Protein 3ZX7 (pdb70)

Radius of gyration: 26.93 Å; Cα contacts (8 Å, |Δi|>4): 714; chains: 1; bounding box: 92×32×45 Å

Nearest PDB structures (foldseek):
  3zx7-assembly1_A  TM=1.003E+00  e=6.665E-53  Eisenia fetida
  5ec5-assembly1_C  TM=5.413E-01  e=9.326E-33  Eisenia fetida
  5ec5-assembly2_L  TM=5.407E-01  e=9.326E-33  Eisenia fetida
  5ec5-assembly2_J  TM=5.482E-01  e=1.379E-32  Eisenia fetida
  5ec5-assembly2_S  TM=5.454E-01  e=3.018E-32  Eisenia fetida

Foldseek 3Di:
DVFKDKDKAAWDKDKAQQDKDFAAADAKDKDKDKDKFEPPFDPVDQWDQFCAAGPPPGGGRATKGFAKKKWWKQPDNHIDIDMGSVRRHDIDTDIDMDTQGHQKMKGWMWMWIQPRNSIRTGPTDIDIGGVPDDDGDMDTDGIMTMMMFGAFADAPPFKKWKAFDVVRWTAWDADPNFIFDATHNDPPWIWGWHADPLAIWTFTPPGVPQQTTWFADPVFTITGGHDDPDQRSHKYWPDDDDDGAFDKTWMGSVLVQWTWDADDDVPGGTGTHGNDTGIIGIHGDDDDDD

Organism: Eisenia fetida (NCBI:txid6396)

Secondary structure (DSSP, 8-state):
-TTEEEEEEE-EEEEEEEEEEEE-SSS-EEEEEEEEE-----SS---EE-SS-BTBTB-TT-EEEEEEEEEEEE-SSSEEEE--HHHHT--EEEEEEEEEPTTEEEEEEEEEEEETTEEE---B---EEETT---PPPEEEEEEEEEEEEPBPPTTT-EEEEEETTTTB--EEEETTEEEE---S-S---EEEEEETTEEEEEES---TT--EEEE-TT-BEEEE---S-GGG-B--SSPSSPBTT-EE----SSTTEEEEE---SS--EEEEET----EEEEE------

Structure (mmCIF, N/CA/C/O backbone):
data_3ZX7
#
_entry.id   3ZX7
#
_cell.length_a   98.110
_cell.length_b   98.110
_cell.length_c   184.170
_cell.angle_alpha   90.00
_cell.angle_beta   90.00
_cell.angle_gamma   120.00
#
_symmetry.space_group_name_H-M   'P 65 2 2'
#
loop_
_entity.id
_entity.type
_entity.pdbx_description
1 polymer LYSENIN
2 non-polymer 'PHOSPHATE ION'
3 non-polymer PHOSPHOCHOLINE
4 non-polymer 'SODIUM ION'
5 water water
#
loop_
_atom_site.group_PDB
_atom_site.id
_atom_site.type_symbol
_atom_site.label_atom_id
_atom_site.label_alt_id
_atom_site.label_comp_id
_atom_site.label_asym_id
_atom_site.label_entity_id
_atom_site.label_seq_id
_atom_site.pdbx_PDB_ins_code
_atom_site.Cartn_x
_atom_site.Cartn_y
_atom_site.Cartn_z
_atom_site.occupancy
_atom_site.B_iso_or_equiv
_atom_site.auth_seq_id
_atom_site.auth_comp_id
_atom_site.auth_asym_id
_atom_site.auth_atom_id
_atom_site.pdbx_PDB_model_num
ATOM 1 N N . ALA A 1 5 ? 24.786 20.018 24.747 1.00 86.28 6 ALA A N 1
ATOM 2 C CA . ALA A 1 5 ? 23.698 20.666 24.008 1.00 84.24 6 ALA A CA 1
ATOM 3 C C . ALA A 1 5 ? 22.360 19.926 24.170 1.00 83.07 6 ALA A C 1
ATOM 4 O O . ALA A 1 5 ? 22.323 18.689 24.212 1.00 78.25 6 ALA A O 1
ATOM 6 N N . GLU A 1 6 ? 21.260 20.712 24.257 1.00 80.27 7 GLU A N 1
ATOM 7 C CA . GLU A 1 6 ? 19.894 20.203 24.458 1.00 76.83 7 GLU A CA 1
ATOM 8 C C . GLU A 1 6 ? 19.450 19.339 23.252 1.00 72.45 7 GLU A C 1
ATOM 9 O O . GLU A 1 6 ? 18.936 19.858 22.257 1.00 71.66 7 GLU A O 1
ATOM 15 N N . GLY A 1 7 ? 19.735 18.043 23.340 1.00 63.21 8 GLY A N 1
ATOM 16 C CA . GLY A 1 7 ? 19.367 17.064 22.323 1.00 57.18 8 GLY A CA 1
ATOM 17 C C . GLY A 1 7 ? 20.493 16.409 21.556 1.00 58.67 8 GLY A C 1
ATOM 18 O O . GLY A 1 7 ? 20.226 15.764 20.543 1.00 56.58 8 GLY A O 1
ATOM 19 N N . TYR A 1 8 ? 21.741 16.508 22.035 1.00 55.99 9 TYR A N 1
ATOM 20 C CA . TYR A 1 8 ? 22.898 15.879 21.390 1.00 54.66 9 TYR A CA 1
ATOM 21 C C . TYR A 1 8 ? 23.606 15.000 22.388 1.00 59.78 9 TYR A C 1
ATOM 22 O O . TYR A 1 8 ? 23.352 15.107 23.589 1.00 62.24 9 TYR A O 1
ATOM 31 N N . GLU A 1 9 ? 24.497 14.138 21.901 1.00 55.10 10 GLU A N 1
ATOM 32 C CA . GLU A 1 9 ? 25.220 13.208 22.749 1.00 56.78 10 GLU A CA 1
ATOM 33 C C . GLU A 1 9 ? 26.615 12.907 22.235 1.00 65.42 10 GLU A C 1
ATOM 34 O O . GLU A 1 9 ? 26.830 12.896 21.022 1.00 63.53 10 GLU A O 1
ATOM 40 N N . GLN A 1 10 ? 27.560 12.627 23.164 1.00 66.71 11 GLN A N 1
ATOM 41 C CA . GLN A 1 10 ? 28.925 12.262 22.791 1.00 68.60 11 GLN A CA 1
ATOM 42 C C . GLN A 1 10 ? 29.047 10.730 22.706 1.00 71.32 11 GLN A C 1
ATOM 43 O O . GLN A 1 10 ? 28.421 10.016 23.494 1.00 69.72 11 GLN A O 1
ATOM 49 N N . ILE A 1 11 ? 29.854 10.248 21.739 1.00 68.13 12 ILE A N 1
ATOM 50 C CA . ILE A 1 11 ? 30.075 8.823 21.452 1.00 67.95 12 ILE A CA 1
ATOM 51 C C . ILE A 1 11 ? 31.539 8.607 21.057 1.00 76.19 12 ILE A C 1
ATOM 52 O O . ILE A 1 11 ? 32.033 9.337 20.201 1.00 75.80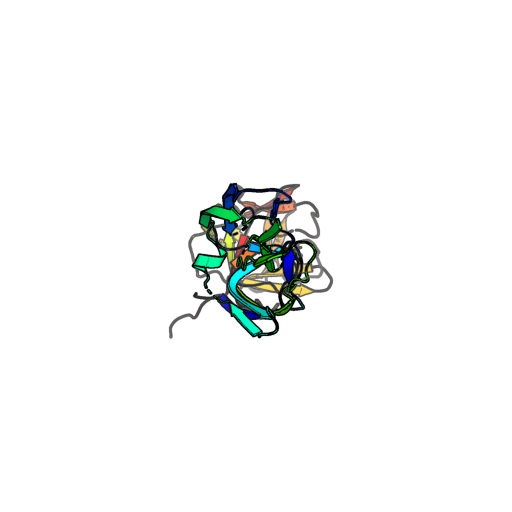 12 ILE A O 1
ATOM 57 N N . GLU A 1 12 ? 32.192 7.553 21.592 1.00 76.36 13 GLU A N 1
ATOM 58 C CA . GLU A 1 12 ? 33.581 7.222 21.238 1.00 79.43 13 GLU A CA 1
ATOM 59 C C . GLU A 1 12 ? 33.581 6.314 19.997 1.00 81.95 13 GLU A C 1
ATOM 60 O O . GLU A 1 12 ? 32.668 5.499 19.839 1.00 79.19 13 GLU A O 1
ATOM 66 N N . VAL A 1 13 ? 34.585 6.464 19.112 1.00 80.13 14 VAL A N 1
ATOM 67 C CA . VAL A 1 13 ? 34.650 5.665 17.883 1.00 80.28 14 VAL A CA 1
ATOM 68 C C . VAL A 1 13 ? 36.071 5.620 17.248 1.00 85.44 14 VAL A C 1
ATOM 69 O O . VAL A 1 13 ? 36.809 6.607 17.297 1.00 84.38 14 VAL A O 1
ATOM 73 N N . ASP A 1 14 ? 36.418 4.482 16.616 1.00 83.76 15 ASP A N 1
ATOM 74 C CA . ASP A 1 14 ? 37.715 4.319 15.961 1.00 87.33 15 ASP A CA 1
ATOM 75 C C . ASP A 1 14 ? 37.743 5.073 14.635 1.00 89.78 15 ASP A C 1
ATOM 76 O O . ASP A 1 14 ? 36.773 5.024 13.877 1.00 87.07 15 ASP A O 1
ATOM 81 N N . VAL A 1 15 ? 38.864 5.761 14.361 1.00 88.20 16 VAL A N 1
ATOM 82 C CA . VAL A 1 15 ? 39.082 6.563 13.150 1.00 88.48 16 VAL A CA 1
ATOM 83 C C . VAL A 1 15 ? 40.417 6.144 12.532 1.00 96.49 16 VAL A C 1
ATOM 84 O O . VAL A 1 15 ? 41.236 5.576 13.242 1.00 98.73 16 VAL A O 1
ATOM 88 N N . VAL A 1 16 ? 40.623 6.395 11.218 1.00 94.49 17 VAL A N 1
ATOM 89 C CA . VAL A 1 16 ? 41.881 6.062 10.522 1.00 98.60 17 VAL A CA 1
ATOM 90 C C . VAL A 1 16 ? 42.838 7.281 10.447 1.00 102.37 17 VAL A C 1
ATOM 91 O O . VAL A 1 16 ? 42.415 8.387 10.108 1.00 99.70 17 VAL A O 1
ATOM 95 N N . ALA A 1 17 ? 44.129 7.053 10.773 1.00 101.21 18 ALA A N 1
ATOM 96 C CA . ALA A 1 17 ? 45.198 8.058 10.761 1.00 101.22 18 ALA A CA 1
ATOM 97 C C . ALA A 1 17 ? 46.472 7.436 10.171 1.00 107.88 18 ALA A C 1
ATOM 98 O O . ALA A 1 17 ? 46.685 6.229 10.317 1.00 109.18 18 ALA A O 1
ATOM 100 N N . VAL A 1 18 ? 47.313 8.251 9.502 1.00 105.13 19 VAL A N 1
ATOM 101 C CA . VAL A 1 18 ? 48.535 7.754 8.863 1.00 108.66 19 VAL A CA 1
ATOM 102 C C . VAL A 1 18 ? 49.633 8.829 8.758 1.00 112.92 19 VAL A C 1
ATOM 103 O O . VAL A 1 18 ? 49.324 10.019 8.655 1.00 110.25 19 VAL A O 1
ATOM 107 N N . TRP A 1 19 ? 50.915 8.382 8.774 1.00 112.31 20 TRP A N 1
ATOM 108 C CA . TRP A 1 19 ? 52.101 9.234 8.638 1.00 113.10 20 TRP A CA 1
ATOM 109 C C . TRP A 1 19 ? 52.529 9.273 7.170 1.00 122.45 20 TRP A C 1
ATOM 110 O O . TRP A 1 19 ? 52.864 8.233 6.610 1.00 125.69 20 TRP A O 1
ATOM 121 N N . LYS A 1 20 ? 52.489 10.462 6.550 1.00 120.27 21 LYS A N 1
ATOM 122 C CA . LYS A 1 20 ? 52.838 10.694 5.142 1.00 124.37 21 LYS A CA 1
ATOM 123 C C . LYS A 1 20 ? 54.280 11.253 5.035 1.00 134.14 21 LYS A C 1
ATOM 124 O O . LYS A 1 20 ? 54.878 11.643 6.047 1.00 132.93 21 LYS A O 1
ATOM 130 N N . GLU A 1 21 ? 54.854 11.199 3.816 1.00 136.46 22 GLU A N 1
ATOM 131 C CA . GLU A 1 21 ? 56.188 11.737 3.484 1.00 140.35 22 GLU A CA 1
ATOM 132 C C . GLU A 1 21 ? 56.358 13.186 3.991 1.00 142.40 22 GLU A C 1
ATOM 133 O O . GLU A 1 21 ? 57.307 13.463 4.717 1.00 142.12 22 GLU A O 1
ATOM 139 N N . GLY A 1 22 ? 55.414 14.059 3.635 1.00 96.39 23 GLY A N 1
ATOM 140 C CA . GLY A 1 22 ? 55.411 15.471 4.007 1.00 96.59 23 GLY A CA 1
ATOM 141 C C . GLY A 1 22 ? 56.339 16.324 3.167 1.00 103.01 23 GLY A C 1
ATOM 142 O O . GLY A 1 22 ? 55.918 16.889 2.155 1.00 102.67 23 GLY A O 1
ATOM 143 N N . TYR A 1 23 ? 57.602 16.441 3.612 1.00 101.36 24 TYR A N 1
ATOM 144 C CA . TYR A 1 23 ? 58.663 17.194 2.926 1.00 102.79 24 TYR A CA 1
ATOM 145 C C . TYR A 1 23 ? 59.995 16.448 3.110 1.00 107.26 24 TYR A C 1
ATOM 146 O O . TYR A 1 23 ? 60.219 15.866 4.173 1.00 106.18 24 TYR A O 1
ATOM 155 N N . VAL A 1 24 ? 60.859 16.439 2.074 1.00 105.09 25 VAL A N 1
ATOM 156 C CA . VAL A 1 24 ? 62.158 15.747 2.130 1.00 106.22 25 VAL A CA 1
ATOM 157 C C . VAL A 1 24 ? 63.240 16.585 1.428 1.00 112.01 25 VAL A C 1
ATOM 158 O O . VAL A 1 24 ? 63.099 16.887 0.244 1.00 112.61 25 VAL A O 1
ATOM 162 N N . TYR A 1 25 ? 64.327 16.919 2.143 1.00 108.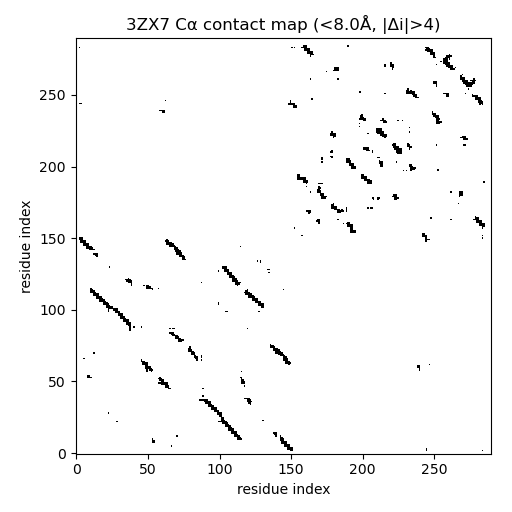98 26 TYR A N 1
ATOM 163 C CA . TYR A 1 25 ? 65.453 17.673 1.587 1.00 110.39 26 TYR A CA 1
ATOM 164 C C . TYR A 1 25 ? 66.759 16.878 1.773 1.00 116.04 26 TYR A C 1
ATOM 165 O O . TYR A 1 25 ? 67.031 16.403 2.875 1.00 115.00 26 TYR A O 1
ATOM 174 N N . GLU A 1 26 ? 67.561 16.741 0.699 1.00 114.63 27 GLU A N 1
ATOM 175 C CA . GLU A 1 26 ? 68.844 16.028 0.736 1.00 116.02 27 GLU A CA 1
ATOM 176 C C . GLU A 1 26 ? 70.010 16.997 0.469 1.00 121.24 27 GLU A C 1
ATOM 177 O O . GLU A 1 26 ? 70.083 17.570 -0.621 1.00 121.72 27 GLU A O 1
ATOM 183 N N . ASN A 1 27 ? 70.921 17.163 1.453 1.00 117.37 28 ASN A N 1
ATOM 184 C CA . ASN A 1 27 ? 72.120 17.990 1.313 1.00 117.32 28 ASN A CA 1
ATOM 185 C C . ASN A 1 27 ? 73.326 17.039 1.236 1.00 122.20 28 ASN A C 1
ATOM 186 O O . ASN A 1 27 ? 73.861 16.624 2.265 1.00 121.00 28 ASN A O 1
ATOM 191 N N . ARG A 1 28 ? 73.707 16.649 0.005 1.00 120.74 29 ARG A N 1
ATOM 192 C CA . ARG A 1 28 ? 74.820 15.718 -0.238 1.00 122.10 29 ARG A CA 1
ATOM 193 C C . ARG A 1 28 ? 76.215 16.374 -0.174 1.00 128.08 29 ARG A C 1
ATOM 194 O O . ARG A 1 28 ? 77.201 15.656 0.004 1.00 127.97 29 ARG A O 1
ATOM 202 N N . GLY A 1 29 ? 76.283 17.700 -0.325 1.00 126.02 30 GLY A N 1
ATOM 203 C CA . GLY A 1 29 ? 77.531 18.457 -0.276 1.00 127.25 30 GLY A CA 1
ATOM 204 C C . GLY A 1 29 ? 77.636 19.357 0.939 1.00 132.29 30 GLY A C 1
ATOM 205 O O . GLY A 1 29 ? 76.819 19.265 1.861 1.00 130.96 30 GLY A O 1
ATOM 206 N N . SER A 1 30 ? 78.650 20.244 0.932 1.00 130.47 31 SER A N 1
ATOM 207 C CA . SER A 1 30 ? 78.930 21.214 2.002 1.00 130.08 31 SER A CA 1
ATOM 208 C C . SER A 1 30 ? 78.676 22.663 1.492 1.00 134.53 31 SER A C 1
ATOM 209 O O . SER A 1 30 ? 78.709 22.869 0.277 1.00 135.05 31 SER A O 1
ATOM 212 N N . THR A 1 31 ? 78.392 23.665 2.361 1.00 130.06 32 THR A N 1
ATOM 213 C CA . THR A 1 31 ? 78.323 23.584 3.830 1.00 129.49 32 THR A CA 1
ATOM 214 C C . THR A 1 31 ? 76.853 23.439 4.283 1.00 132.78 32 THR A C 1
ATOM 215 O O . THR A 1 31 ? 76.067 22.810 3.571 1.00 132.32 32 THR A O 1
ATOM 219 N N . SER A 1 32 ? 76.489 23.980 5.468 1.00 128.89 33 SER A N 1
ATOM 220 C CA . SER A 1 32 ? 75.117 23.915 5.979 1.00 127.96 33 SER A CA 1
ATOM 221 C C . SER A 1 32 ? 74.206 24.817 5.137 1.00 131.22 33 SER A C 1
ATOM 222 O O . SER A 1 32 ? 74.531 25.992 4.944 1.00 131.08 33 SER A O 1
ATOM 225 N N . VAL A 1 33 ? 73.079 24.261 4.635 1.00 126.19 34 VAL A N 1
ATOM 226 C CA . VAL A 1 33 ? 72.116 24.974 3.790 1.00 124.82 34 VAL A CA 1
ATOM 227 C C . VAL A 1 33 ? 70.812 25.220 4.561 1.00 125.47 34 VAL A C 1
ATOM 228 O O . VAL A 1 33 ? 70.268 24.293 5.160 1.00 124.72 34 VAL A O 1
ATOM 232 N N . ASP A 1 34 ? 70.300 26.465 4.510 1.00 119.52 35 ASP A N 1
ATOM 233 C CA . ASP A 1 34 ? 69.043 26.842 5.159 1.00 117.32 35 ASP A CA 1
ATOM 234 C C . ASP A 1 34 ? 67.900 26.786 4.137 1.00 118.31 35 ASP A C 1
ATOM 235 O O . ASP A 1 34 ? 68.107 27.068 2.954 1.00 117.19 35 ASP A O 1
ATOM 240 N N . GLN A 1 35 ? 66.704 26.384 4.600 1.00 113.58 36 GLN A N 1
ATOM 241 C CA . GLN A 1 35 ? 65.512 26.235 3.769 1.00 112.54 36 GLN A CA 1
ATOM 242 C C . GLN A 1 35 ? 64.274 26.678 4.544 1.00 114.85 36 GLN A C 1
ATOM 243 O O . GLN A 1 35 ? 64.072 26.212 5.663 1.00 113.96 36 GLN A O 1
ATOM 249 N N . LYS A 1 36 ? 63.436 27.551 3.944 1.00 110.45 37 LYS A N 1
ATOM 250 C CA . LYS A 1 36 ? 62.171 27.982 4.545 1.00 109.18 37 LYS A CA 1
ATOM 251 C C . LYS A 1 36 ? 61.140 26.864 4.301 1.00 112.23 37 LYS A C 1
ATOM 252 O O . LYS A 1 36 ? 61.159 26.258 3.228 1.00 111.71 37 LYS A O 1
ATOM 258 N N . ILE A 1 37 ? 60.262 26.584 5.291 1.00 108.51 38 ILE A N 1
ATOM 259 C CA . ILE A 1 37 ? 59.228 25.537 5.191 1.00 108.34 38 ILE A CA 1
ATOM 260 C C . ILE A 1 37 ? 57.923 26.014 5.824 1.00 111.17 38 ILE A C 1
ATOM 261 O O . ILE A 1 37 ? 57.933 26.464 6.965 1.00 110.01 38 ILE A O 1
ATOM 266 N N . THR A 1 38 ? 56.799 25.858 5.100 1.00 108.01 39 THR A N 1
ATOM 267 C CA . THR A 1 38 ? 55.465 26.264 5.561 1.00 107.28 39 THR A CA 1
ATOM 268 C C . THR A 1 38 ? 54.488 25.078 5.445 1.00 111.11 39 THR A C 1
ATOM 269 O O . THR A 1 38 ? 54.480 24.381 4.424 1.00 111.44 39 THR A O 1
ATOM 273 N N . ILE A 1 39 ? 53.699 24.832 6.515 1.00 106.06 40 ILE A N 1
ATOM 274 C CA . ILE A 1 39 ? 52.702 23.745 6.584 1.00 104.42 40 ILE A CA 1
ATOM 275 C C . ILE A 1 39 ? 51.417 24.276 7.207 1.00 104.39 40 ILE A C 1
ATOM 276 O O . ILE A 1 39 ? 51.493 25.135 8.082 1.00 103.43 40 ILE A O 1
ATOM 281 N N . THR A 1 40 ? 50.249 23.745 6.796 1.00 98.96 41 THR A N 1
ATOM 282 C CA . THR A 1 40 ? 48.956 24.183 7.334 1.00 97.51 41 THR A CA 1
ATOM 283 C C . THR A 1 40 ? 48.272 23.073 8.137 1.00 98.99 41 THR A C 1
ATOM 284 O O . THR A 1 40 ? 47.690 22.155 7.559 1.00 98.05 41 THR A O 1
ATOM 288 N N . LYS A 1 41 ? 48.345 23.175 9.480 1.00 94.47 42 LYS A N 1
ATOM 289 C CA . LYS A 1 41 ? 47.714 22.234 10.408 1.00 93.15 42 LYS A CA 1
ATOM 290 C C . LYS A 1 41 ? 46.232 22.617 10.490 1.00 97.16 42 LYS A C 1
ATOM 291 O O . LYS A 1 41 ? 45.910 23.656 11.061 1.00 96.97 42 LYS A O 1
ATOM 297 N N . GLY A 1 42 ? 45.358 21.812 9.886 1.00 93.14 43 GLY A N 1
ATOM 298 C CA . GLY A 1 42 ? 43.925 22.079 9.902 1.00 92.40 43 GLY A CA 1
ATOM 299 C C . GLY A 1 42 ? 43.097 21.134 9.062 1.00 95.70 43 GLY A C 1
ATOM 300 O O . GLY A 1 42 ? 43.635 20.425 8.211 1.00 95.80 43 GLY A O 1
ATOM 309 N N . LYS A 1 44 ? 40.771 19.939 6.128 1.00 92.57 45 LYS A N 1
ATOM 310 C CA . LYS A 1 44 ? 40.683 20.324 4.724 1.00 92.93 45 LYS A CA 1
ATOM 311 C C . LYS A 1 44 ? 39.263 20.783 4.403 1.00 97.22 45 LYS A C 1
ATOM 312 O O . LYS A 1 44 ? 38.304 20.122 4.807 1.00 96.11 45 LYS A O 1
ATOM 318 N N . ASN A 1 45 ? 39.147 21.918 3.671 1.00 94.97 46 ASN A N 1
ATOM 319 C CA . ASN A 1 45 ? 37.894 22.571 3.235 1.00 94.86 46 ASN A CA 1
ATOM 320 C C . ASN A 1 45 ? 36.817 22.736 4.340 1.00 96.78 46 ASN A C 1
ATOM 321 O O . ASN A 1 45 ? 35.624 22.514 4.110 1.00 95.69 46 ASN A O 1
ATOM 326 N N . VAL A 1 46 ? 37.264 23.173 5.530 1.00 92.40 47 VAL A N 1
ATOM 327 C CA . VAL A 1 46 ? 36.407 23.397 6.704 1.00 91.64 47 VAL A CA 1
ATOM 328 C C . VAL A 1 46 ? 35.421 24.570 6.514 1.00 95.44 47 VAL A C 1
ATOM 329 O O . VAL A 1 46 ? 35.832 25.671 6.144 1.00 95.07 47 VAL A O 1
ATOM 333 N N . ASN A 1 47 ? 34.120 24.329 6.778 1.00 91.90 48 ASN A N 1
ATOM 334 C CA . ASN A 1 47 ? 33.088 25.364 6.650 1.00 91.47 48 ASN A CA 1
ATOM 335 C C . ASN A 1 47 ? 33.172 26.312 7.860 1.00 95.42 48 ASN A C 1
ATOM 336 O O . ASN A 1 47 ? 33.155 25.858 9.004 1.00 94.59 48 ASN A O 1
ATOM 341 N N . SER A 1 48 ? 33.293 27.624 7.596 1.00 104.11 49 SER A N 1
ATOM 342 C CA . SER A 1 48 ? 33.391 28.651 8.640 1.00 103.94 49 SER A CA 1
ATOM 343 C C . SER A 1 48 ? 32.045 28.896 9.327 1.00 105.15 49 SER A C 1
ATOM 344 O O . SER A 1 48 ? 32.005 29.181 10.526 1.00 101.99 49 SER A O 1
ATOM 347 N N . GLU A 1 49 ? 30.951 28.798 8.558 1.00 103.13 50 GLU A N 1
ATOM 348 C CA . GLU A 1 49 ? 29.598 29.033 9.059 1.00 102.53 50 GLU A CA 1
ATOM 349 C C . GLU A 1 49 ? 29.084 27.914 10.007 1.00 98.97 50 GLU A C 1
ATOM 350 O O . GLU A 1 49 ? 28.125 28.165 10.736 1.00 98.39 50 GLU A O 1
ATOM 356 N N . THR A 1 50 ? 29.700 26.702 10.013 1.00 90.09 51 THR A N 1
ATOM 357 C CA . THR A 1 50 ? 29.249 25.606 10.891 1.00 84.10 51 THR A CA 1
ATOM 358 C C . THR A 1 50 ? 30.320 24.587 11.213 1.00 81.92 51 THR A C 1
ATOM 359 O O . THR A 1 50 ? 31.274 24.427 10.460 1.00 84.09 51 THR A O 1
ATOM 363 N N . ARG A 1 51 ? 30.101 23.835 12.296 1.00 71.43 52 ARG A N 1
ATOM 364 C CA . ARG A 1 51 ? 30.970 22.743 12.716 1.00 67.01 52 ARG A CA 1
ATOM 365 C C . ARG A 1 51 ? 30.354 21.389 12.376 1.00 67.63 52 ARG A C 1
ATOM 366 O O . ARG A 1 51 ? 31.073 20.393 12.362 1.00 65.42 52 ARG A O 1
ATOM 374 N N . THR A 1 52 ? 29.048 21.335 12.052 1.00 65.41 53 THR A N 1
ATOM 375 C CA . THR A 1 52 ? 28.427 20.074 11.649 1.00 64.01 53 THR A CA 1
ATOM 376 C C . THR A 1 52 ? 29.056 19.618 10.332 1.00 68.46 53 THR A C 1
ATOM 377 O O . THR A 1 52 ? 29.154 20.406 9.386 1.00 70.41 53 THR A O 1
ATOM 381 N N . VAL A 1 53 ? 29.481 18.357 10.281 1.00 62.97 54 VAL A N 1
ATOM 382 C CA . VAL A 1 53 ? 30.095 17.788 9.088 1.00 64.25 54 VAL A CA 1
ATOM 383 C C . VAL A 1 53 ? 29.212 16.632 8.610 1.00 67.41 54 VAL A C 1
ATOM 384 O O . VAL A 1 53 ? 28.752 15.819 9.418 1.00 65.29 54 VAL A O 1
ATOM 388 N N . THR A 1 54 ? 28.929 16.613 7.295 1.00 65.93 55 THR A N 1
ATOM 389 C CA . THR A 1 54 ? 28.126 15.578 6.644 1.00 65.69 55 THR A CA 1
ATOM 390 C C . THR A 1 54 ? 29.068 14.467 6.207 1.00 70.31 55 THR A C 1
ATOM 391 O O . THR A 1 54 ? 29.867 14.671 5.297 1.00 72.67 55 THR A O 1
ATOM 395 N N . ALA A 1 55 ? 28.991 13.310 6.866 1.00 65.90 56 ALA A N 1
ATOM 396 C CA . ALA A 1 55 ? 29.853 12.164 6.582 1.00 67.64 56 ALA A CA 1
ATOM 397 C C . ALA A 1 55 ? 29.949 11.808 5.085 1.00 76.81 56 ALA A C 1
ATOM 398 O O . ALA A 1 55 ? 28.920 11.625 4.424 1.00 77.42 56 ALA A O 1
ATOM 400 N N . THR A 1 56 ? 31.184 11.740 4.555 1.00 76.53 57 THR A N 1
ATOM 401 C CA . THR A 1 56 ? 31.440 11.347 3.162 1.00 80.15 57 THR A CA 1
ATOM 402 C C . THR A 1 56 ? 31.512 9.811 3.101 1.00 84.20 57 THR A C 1
ATOM 403 O O . THR A 1 56 ? 31.187 9.223 2.062 1.00 85.31 57 THR A O 1
ATOM 407 N N . HIS A 1 57 ? 31.953 9.171 4.213 1.00 79.38 58 HIS A N 1
ATOM 408 C CA . HIS A 1 57 ? 31.974 7.715 4.357 1.00 80.23 58 HIS A CA 1
ATOM 409 C C . HIS A 1 57 ? 31.655 7.334 5.808 1.00 79.67 58 HIS A C 1
ATOM 410 O O . HIS A 1 57 ? 31.555 8.204 6.670 1.00 75.07 58 HIS A O 1
ATOM 417 N N . SER A 1 58 ? 31.488 6.040 6.064 1.00 78.57 59 SER A N 1
ATOM 418 C CA . SER A 1 58 ? 31.101 5.520 7.375 1.00 77.98 59 SER A CA 1
ATOM 419 C C . SER A 1 58 ? 32.173 5.565 8.448 1.00 83.15 59 SER A C 1
ATOM 420 O O . SER A 1 58 ? 33.367 5.627 8.147 1.00 85.52 59 SER A O 1
ATOM 423 N N . ILE A 1 59 ? 31.720 5.469 9.713 1.00 78.38 60 ILE A N 1
ATOM 424 C CA . ILE A 1 59 ? 32.561 5.388 10.912 1.00 79.53 60 ILE A CA 1
ATOM 425 C C . ILE A 1 59 ? 31.932 4.260 11.745 1.00 86.17 60 ILE A C 1
ATOM 426 O O . ILE A 1 59 ? 31.246 4.499 12.736 1.00 84.23 60 ILE A O 1
ATOM 431 N N . GLY A 1 60 ? 32.116 3.039 11.270 1.00 88.23 61 GLY A N 1
ATOM 432 C CA . GLY A 1 60 ? 31.563 1.856 11.913 1.00 92.50 61 GLY A CA 1
ATOM 433 C C . GLY A 1 60 ? 30.053 1.785 11.814 1.00 96.83 61 GLY A C 1
ATOM 434 O O . GLY A 1 60 ? 29.452 2.341 10.888 1.00 93.78 61 GLY A O 1
ATOM 435 N N . SER A 1 61 ? 29.430 1.129 12.797 1.00 96.77 62 SER A N 1
ATOM 436 C CA . SER A 1 61 ? 27.975 0.992 12.872 1.00 96.21 62 SER A CA 1
ATOM 437 C C . SER A 1 61 ? 27.279 2.306 13.275 1.00 94.39 62 SER A C 1
ATOM 438 O O . SER A 1 61 ? 26.085 2.463 13.010 1.00 93.56 62 SER A O 1
ATOM 441 N N . THR A 1 62 ? 28.014 3.230 13.924 1.00 87.06 63 THR A N 1
ATOM 442 C CA . THR A 1 62 ? 27.476 4.487 14.452 1.00 82.59 63 THR A CA 1
ATOM 443 C C . THR A 1 62 ? 27.234 5.602 13.416 1.00 79.91 63 THR A C 1
ATOM 444 O O . THR A 1 62 ? 26.236 6.307 13.548 1.00 77.34 63 THR A O 1
ATOM 448 N N . ILE A 1 63 ? 28.113 5.765 12.403 1.00 74.56 64 ILE A N 1
ATOM 449 C CA . ILE A 1 63 ? 27.952 6.789 11.349 1.00 71.19 64 ILE A CA 1
ATOM 450 C C . ILE A 1 63 ? 27.976 6.164 9.931 1.00 76.45 64 ILE A C 1
ATOM 451 O O . ILE A 1 63 ? 28.791 5.284 9.642 1.00 78.41 64 ILE A O 1
ATOM 456 N N . SER A 1 64 ? 27.099 6.675 9.048 1.00 71.78 65 SER A N 1
ATOM 457 C CA . SER A 1 64 ? 26.980 6.281 7.640 1.00 72.99 65 SER A CA 1
ATOM 458 C C . SER A 1 64 ? 27.023 7.534 6.765 1.00 73.77 65 SER A C 1
ATOM 459 O O . SER A 1 64 ? 26.726 8.626 7.240 1.00 71.39 65 SER A O 1
ATOM 462 N N . THR A 1 65 ? 27.399 7.370 5.491 1.00 70.46 66 THR A N 1
ATOM 463 C CA . THR A 1 65 ? 27.483 8.464 4.520 1.00 69.69 66 THR A CA 1
ATOM 464 C C . THR A 1 65 ? 26.212 9.326 4.548 1.00 71.73 66 THR A C 1
ATOM 465 O O . THR A 1 65 ? 25.104 8.788 4.469 1.00 71.19 66 THR A O 1
ATOM 469 N N . GLY A 1 66 ? 26.392 10.638 4.688 1.00 67.67 67 GLY A N 1
ATOM 470 C CA . GLY A 1 66 ? 25.292 11.596 4.750 1.00 68.32 67 GLY A CA 1
ATOM 471 C C . GLY A 1 66 ? 24.815 11.949 6.148 1.00 70.56 67 GLY A C 1
ATOM 472 O O . GLY A 1 66 ? 23.969 12.838 6.291 1.00 71.07 67 GLY A O 1
ATOM 473 N N . ASP A 1 67 ? 25.358 11.277 7.196 1.00 64.59 68 ASP A N 1
ATOM 474 C CA . ASP A 1 67 ? 24.973 11.531 8.578 1.00 62.15 68 ASP A CA 1
ATOM 475 C C . ASP A 1 67 ? 25.646 12.753 9.107 1.00 64.74 68 ASP A C 1
ATOM 476 O O . ASP A 1 67 ? 26.833 12.975 8.847 1.00 64.22 68 ASP A O 1
ATOM 481 N N . ALA A 1 68 ? 24.901 13.513 9.922 1.00 60.10 69 ALA A N 1
ATOM 482 C CA . ALA A 1 68 ? 25.403 14.725 10.543 1.00 57.94 69 ALA A CA 1
ATOM 483 C C . ALA A 1 68 ? 26.088 14.390 11.864 1.00 62.04 69 ALA A C 1
ATOM 484 O O . ALA A 1 68 ? 25.550 13.648 12.691 1.00 62.25 69 ALA A O 1
ATOM 486 N N . PHE A 1 69 ? 27.289 14.923 12.048 1.00 58.30 70 PHE A N 1
ATOM 487 C CA . PHE A 1 69 ? 28.030 14.782 13.290 1.00 57.00 70 PHE A CA 1
ATOM 488 C C . PHE A 1 69 ? 28.991 15.955 13.438 1.00 61.27 70 PHE A C 1
ATOM 489 O O . PHE A 1 69 ? 29.236 16.695 12.484 1.00 61.63 70 PHE A O 1
ATOM 497 N N . GLU A 1 70 ? 29.510 16.123 14.645 1.00 57.88 71 GLU A N 1
ATOM 498 C CA . GLU A 1 70 ? 30.455 17.174 14.990 1.00 57.84 71 GLU A CA 1
ATOM 499 C C . GLU A 1 70 ? 31.607 16.503 15.763 1.00 63.20 71 GLU A C 1
ATOM 500 O O . GLU A 1 70 ? 31.353 15.672 16.634 1.00 62.19 71 GLU A O 1
ATOM 506 N N . ILE A 1 71 ? 32.858 16.801 15.385 1.00 62.21 72 ILE A N 1
ATOM 507 C CA . ILE A 1 71 ? 34.041 16.213 16.014 1.00 64.51 72 ILE A CA 1
ATOM 508 C C . ILE A 1 71 ? 34.380 16.911 17.353 1.00 70.35 72 ILE A C 1
ATOM 509 O O . ILE A 1 71 ? 34.929 18.015 17.349 1.00 69.20 72 ILE A O 1
ATOM 514 N N . GLY A 1 72 ? 34.110 16.227 18.468 1.00 69.19 73 GLY A N 1
ATOM 515 C CA . GLY A 1 72 ? 34.418 16.718 19.808 1.00 70.31 73 GLY A CA 1
ATOM 516 C C . GLY A 1 72 ? 35.903 16.688 20.129 1.00 76.39 73 GLY A C 1
ATOM 517 O O . GLY A 1 72 ? 36.462 17.693 20.571 1.00 75.03 73 GLY A O 1
ATOM 518 N N . SER A 1 73 ? 36.558 15.537 19.896 1.00 76.96 74 SER A N 1
ATOM 519 C CA . SER A 1 73 ? 37.997 15.370 20.164 1.00 81.19 74 SER A CA 1
ATOM 520 C C . SER A 1 73 ? 38.555 14.142 19.459 1.00 90.70 74 SER A C 1
ATOM 521 O O . SER A 1 73 ? 37.823 13.179 19.278 1.00 91.07 74 SER A O 1
ATOM 524 N N . VAL A 1 74 ? 39.837 14.176 19.063 1.00 92.60 75 VAL A N 1
ATO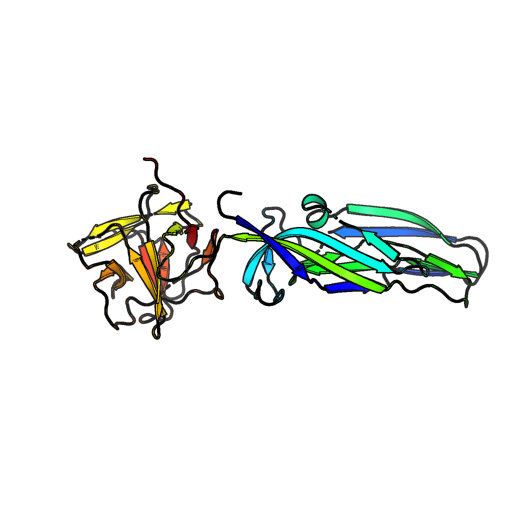M 525 C CA . VAL A 1 74 ? 40.514 13.055 18.405 1.00 97.81 75 VAL A CA 1
ATOM 526 C C . VAL A 1 74 ? 41.833 12.722 19.152 1.00 110.55 75 VAL A C 1
ATOM 527 O O . VAL A 1 74 ? 42.594 13.623 19.503 1.00 110.77 75 VAL A O 1
ATOM 531 N N . GLU A 1 75 ? 42.055 11.433 19.454 1.00 112.72 76 GLU A N 1
ATOM 532 C CA . GLU A 1 75 ? 43.206 10.968 20.232 1.00 114.46 76 GLU A CA 1
ATOM 533 C C . GLU A 1 75 ? 43.963 9.864 19.485 1.00 120.86 76 GLU A C 1
ATOM 534 O O . GLU A 1 75 ? 43.566 8.701 19.543 1.00 122.35 76 GLU A O 1
ATOM 540 N N . VAL A 1 76 ? 45.076 10.231 18.825 1.00 117.74 77 VAL A N 1
ATOM 541 C CA . VAL A 1 76 ? 45.923 9.287 18.082 1.00 119.42 77 VAL A CA 1
ATOM 542 C C . VAL A 1 76 ? 47.230 8.988 18.852 1.00 123.70 77 VAL A C 1
ATOM 543 O O . VAL A 1 76 ? 47.917 9.913 19.281 1.00 122.11 77 VAL A O 1
ATOM 547 N N . SER A 1 77 ? 47.546 7.695 19.043 1.00 122.51 78 SER A N 1
ATOM 548 C CA . SER A 1 77 ? 48.741 7.225 19.761 1.00 123.60 78 SER A CA 1
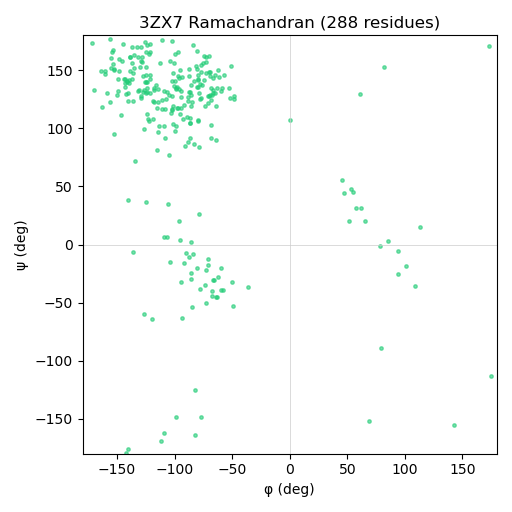ATOM 549 C C . SER A 1 77 ? 49.761 6.650 18.741 1.00 126.15 78 SER A C 1
ATOM 550 O O . SER A 1 77 ? 49.392 5.765 17.967 1.00 127.50 78 SER A O 1
ATOM 553 N N . TYR A 1 78 ? 51.024 7.154 18.728 1.00 119.35 79 TYR A N 1
ATOM 554 C CA . TYR A 1 78 ? 52.060 6.717 17.769 1.00 118.93 79 TYR A CA 1
ATOM 555 C C . TYR A 1 78 ? 53.339 6.171 18.459 1.00 124.26 79 TYR A C 1
ATOM 556 O O . TYR A 1 78 ? 53.535 6.422 19.646 1.00 125.05 79 TYR A O 1
ATOM 565 N N . SER A 1 79 ? 54.203 5.445 17.708 1.00 120.27 80 SER A N 1
ATOM 566 C CA . SER A 1 79 ? 55.442 4.857 18.232 1.00 121.91 80 SER A CA 1
ATOM 567 C C . SER A 1 79 ? 56.688 5.342 17.462 1.00 122.72 80 SER A C 1
ATOM 568 O O . SER A 1 79 ? 56.934 4.885 16.345 1.00 123.31 80 SER A O 1
ATOM 571 N N . HIS A 1 80 ? 57.494 6.238 18.083 1.00 115.64 81 HIS A N 1
ATOM 572 C CA . HIS A 1 80 ? 58.696 6.832 17.466 1.00 112.85 81 HIS A CA 1
ATOM 573 C C . HIS A 1 80 ? 59.508 7.603 18.545 1.00 111.76 81 HIS A C 1
ATOM 574 O O . HIS A 1 80 ? 58.892 8.392 19.262 1.00 109.31 81 HIS A O 1
ATOM 581 N N . SER A 1 81 ? 60.848 7.452 18.680 1.00 107.02 82 SER A N 1
ATOM 582 C CA . SER A 1 81 ? 61.762 6.547 17.970 1.00 107.64 82 SER A CA 1
ATOM 583 C C . SER A 1 81 ? 62.025 5.392 18.952 1.00 113.38 82 SER A C 1
ATOM 584 O O . SER A 1 81 ? 62.706 5.593 19.958 1.00 113.07 82 SER A O 1
ATOM 587 N N . HIS A 1 82 ? 61.389 4.223 18.718 1.00 111.73 83 HIS A N 1
ATOM 588 C CA . HIS A 1 82 ? 61.408 3.055 19.616 1.00 115.28 83 HIS A CA 1
ATOM 589 C C . HIS A 1 82 ? 60.700 3.367 20.972 1.00 118.54 83 HIS A C 1
ATOM 590 O O . HIS A 1 82 ? 60.913 2.638 21.943 1.00 121.95 83 HIS A O 1
ATOM 597 N N . GLU A 1 83 ? 59.834 4.415 21.027 1.00 110.58 84 GLU A N 1
ATOM 598 C CA . GLU A 1 83 ? 59.125 4.829 22.248 1.00 109.74 84 GLU A CA 1
ATOM 599 C C . GLU A 1 83 ? 57.708 5.306 21.915 1.00 108.99 84 GLU A C 1
ATOM 600 O O . GLU A 1 83 ? 57.519 5.965 20.900 1.00 105.05 84 GLU A O 1
ATOM 606 N N . GLU A 1 84 ? 56.727 4.996 22.778 1.00 106.69 85 GLU A N 1
ATOM 607 C CA . GLU A 1 84 ? 55.331 5.368 22.550 1.00 105.12 85 GLU A CA 1
ATOM 608 C C . GLU A 1 84 ? 55.030 6.774 23.090 1.00 109.53 85 GLU A C 1
ATOM 609 O O . GLU A 1 84 ? 55.658 7.231 24.046 1.00 110.06 85 GLU A O 1
ATOM 615 N N . SER A 1 85 ? 54.066 7.455 22.459 1.00 104.87 86 SER A N 1
ATOM 616 C CA . SER A 1 85 ? 53.623 8.793 22.851 1.00 102.58 86 SER A CA 1
ATOM 617 C C . SER A 1 85 ? 52.246 9.059 22.255 1.00 106.22 86 SER A C 1
ATOM 618 O O . SER A 1 85 ? 51.935 8.532 21.187 1.00 105.50 86 SER A O 1
ATOM 621 N N . GLN A 1 86 ? 51.426 9.857 22.946 1.00 103.31 87 GLN A N 1
ATOM 622 C CA . GLN A 1 86 ? 50.068 10.159 22.491 1.00 103.38 87 GLN A CA 1
ATOM 623 C C . GLN A 1 86 ? 49.782 11.662 22.426 1.00 107.08 87 GLN A C 1
ATOM 624 O O . GLN A 1 86 ? 50.276 12.429 23.256 1.00 106.93 87 GLN A O 1
ATOM 630 N N . VAL A 1 87 ? 48.970 12.067 21.430 1.00 102.36 88 VAL A N 1
ATOM 631 C CA . VAL A 1 87 ? 48.613 13.460 21.164 1.00 99.98 88 VAL A CA 1
ATOM 632 C C . VAL A 1 87 ? 47.093 13.574 21.048 1.00 104.29 88 VAL A C 1
ATOM 633 O O . VAL A 1 87 ? 46.468 12.804 20.314 1.00 104.90 88 VAL A O 1
ATOM 637 N N . SER A 1 88 ? 46.495 14.502 21.819 1.00 99.79 89 SER A N 1
ATOM 638 C CA . SER A 1 88 ? 45.046 14.724 21.848 1.00 98.49 89 SER A CA 1
ATOM 639 C C . SER A 1 88 ? 44.694 16.047 21.172 1.00 96.63 89 SER A C 1
ATOM 640 O O . SER A 1 88 ? 45.523 16.961 21.124 1.00 94.99 89 SER A O 1
ATOM 651 N N . THR A 1 90 ? 41.522 19.119 20.750 1.00 80.19 91 THR A N 1
ATOM 652 C CA . THR A 1 90 ? 40.309 19.776 21.249 1.00 78.84 91 THR A CA 1
ATOM 653 C C . THR A 1 90 ? 39.365 20.010 20.071 1.00 78.99 91 THR A C 1
ATOM 654 O O . THR A 1 90 ? 39.756 19.869 18.909 1.00 76.74 91 THR A O 1
ATOM 658 N N . GLU A 1 91 ? 38.128 20.403 20.370 1.00 76.04 92 GLU A N 1
ATOM 659 C CA . GLU A 1 91 ? 37.169 20.735 19.316 1.00 75.92 92 GLU A CA 1
ATOM 660 C C . GLU A 1 91 ? 37.684 21.937 18.519 1.00 78.89 92 GLU A C 1
ATOM 661 O O . GLU A 1 91 ? 37.722 21.881 17.293 1.00 79.05 92 GLU A O 1
ATOM 667 N N . THR A 1 92 ? 38.167 22.975 19.218 1.00 73.66 93 THR A N 1
ATOM 668 C CA . THR A 1 92 ? 38.725 24.154 18.554 1.00 73.68 93 THR A CA 1
ATOM 669 C C . THR A 1 92 ? 39.930 23.778 17.665 1.00 77.57 93 THR A C 1
ATOM 670 O O . THR A 1 92 ? 40.053 24.328 16.575 1.00 77.51 93 THR A O 1
ATOM 674 N N . GLU A 1 93 ? 40.804 22.841 18.114 1.00 74.55 94 GLU A N 1
ATOM 675 C CA . GLU A 1 93 ? 41.992 22.443 17.326 1.00 74.78 94 GLU A CA 1
ATOM 676 C C . GLU A 1 93 ? 41.646 21.699 16.044 1.00 79.40 94 GLU A C 1
ATOM 677 O O . GLU A 1 93 ? 42.311 21.933 15.033 1.00 78.25 94 GLU A O 1
ATOM 683 N N . VAL A 1 94 ? 40.636 20.795 16.080 1.00 77.66 95 VAL A N 1
ATOM 684 C CA . VAL A 1 94 ? 40.232 20.045 14.880 1.00 79.41 95 VAL A CA 1
ATOM 685 C C . VAL A 1 94 ? 39.644 20.981 13.801 1.00 85.72 95 VAL A C 1
ATOM 686 O O . VAL A 1 94 ? 39.776 20.673 12.614 1.00 86.84 95 VAL A O 1
ATOM 690 N N . TYR A 1 95 ? 38.996 22.108 14.213 1.00 81.82 96 TYR A N 1
ATOM 691 C CA . TYR A 1 95 ? 38.345 23.053 13.304 1.00 82.97 96 TYR A CA 1
ATOM 692 C C . TYR A 1 95 ? 39.130 24.372 13.113 1.00 88.78 96 TYR A C 1
ATOM 693 O O . TYR A 1 95 ? 38.506 25.424 12.929 1.00 89.19 96 TYR A O 1
ATOM 702 N N . GLU A 1 96 ? 40.482 24.332 13.124 1.00 85.98 97 GLU A N 1
ATOM 703 C CA . GLU A 1 96 ? 41.274 25.551 12.895 1.00 87.22 97 GLU A CA 1
ATOM 704 C C . GLU A 1 96 ? 42.517 25.298 12.044 1.00 91.97 97 GLU A C 1
ATOM 705 O O . GLU A 1 96 ? 43.191 24.281 12.214 1.00 89.86 97 GLU A O 1
ATOM 711 N N . SER A 1 97 ? 42.816 26.248 11.134 1.00 91.60 98 SER A N 1
ATOM 712 C CA . SER A 1 97 ? 43.956 26.181 10.217 1.00 92.47 98 SER A CA 1
ATOM 713 C C . SER A 1 97 ? 45.137 27.033 10.715 1.00 95.79 98 SER A C 1
ATOM 714 O O . SER A 1 97 ? 45.141 28.253 10.515 1.00 97.05 98 SER A O 1
ATOM 717 N N . LYS A 1 98 ? 46.120 26.386 11.378 1.00 89.99 99 LYS A N 1
ATOM 718 C CA . LYS A 1 98 ? 47.344 27.038 11.860 1.00 90.45 99 LYS A CA 1
ATOM 719 C C . LYS A 1 98 ? 48.451 26.914 10.794 1.00 96.06 99 LYS A C 1
ATOM 720 O O . LYS A 1 98 ? 48.985 25.823 10.610 1.00 95.02 99 LYS A O 1
ATOM 726 N N . VAL A 1 99 ? 48.806 28.015 10.117 1.00 95.45 100 VAL A N 1
ATOM 727 C CA . VAL A 1 99 ? 49.881 28.023 9.120 1.00 96.92 100 VAL A CA 1
ATOM 728 C C . VAL A 1 99 ? 51.225 28.189 9.856 1.00 101.08 100 VAL A C 1
ATOM 729 O O . VAL A 1 99 ? 51.706 29.315 10.032 1.00 101.78 100 VAL A O 1
ATOM 733 N N . ILE A 1 100 ? 51.816 27.067 10.304 1.00 97.02 101 ILE A N 1
ATOM 734 C CA . ILE A 1 100 ? 53.112 27.075 10.999 1.00 96.77 101 ILE A CA 1
ATOM 735 C C . ILE A 1 100 ? 54.231 27.219 9.949 1.00 102.65 101 ILE A C 1
ATOM 736 O O . ILE A 1 100 ? 54.230 26.493 8.954 1.00 102.36 101 ILE A O 1
ATOM 741 N N . GLU A 1 101 ? 55.167 28.166 10.166 1.00 101.16 102 GLU A N 1
ATOM 742 C CA . GLU A 1 101 ? 56.261 28.435 9.228 1.00 103.05 102 GLU A CA 1
ATOM 743 C C . GLU A 1 101 ? 57.559 28.787 9.951 1.00 106.21 102 GLU A C 1
ATOM 744 O O . GLU A 1 101 ? 57.542 29.571 10.900 1.00 106.36 102 GLU A O 1
ATOM 750 N N . HIS A 1 102 ? 58.686 28.252 9.456 1.00 102.58 103 HIS A N 1
ATOM 751 C CA . HIS A 1 102 ? 60.029 28.530 9.988 1.0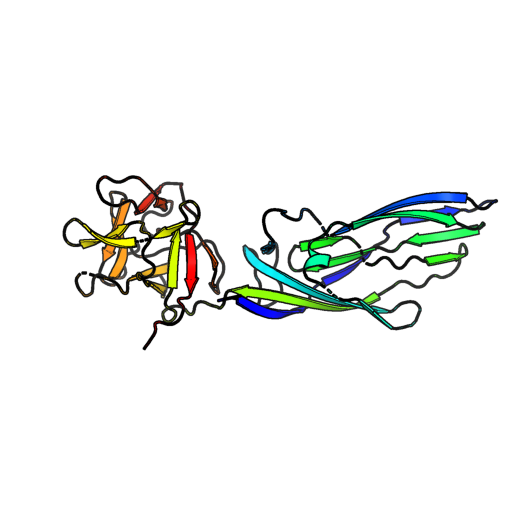0 103.00 103 HIS A CA 1
ATOM 752 C C . HIS A 1 102 ? 61.148 27.944 9.091 1.00 105.89 103 HIS A C 1
ATOM 753 O O . HIS A 1 102 ? 60.863 27.253 8.113 1.00 105.29 103 HIS A O 1
ATOM 760 N N . THR A 1 103 ? 62.415 28.262 9.414 1.00 101.65 104 THR A N 1
ATOM 761 C CA . THR A 1 103 ? 63.592 27.787 8.684 1.00 100.97 104 THR A CA 1
ATOM 762 C C . THR A 1 103 ? 64.233 26.592 9.421 1.00 99.46 104 THR A C 1
ATOM 763 O O . THR A 1 103 ? 64.317 26.597 10.654 1.00 97.33 104 THR A O 1
ATOM 767 N N . ILE A 1 104 ? 64.699 25.588 8.648 1.00 93.70 105 ILE A N 1
ATOM 768 C CA . ILE A 1 104 ? 65.377 24.399 9.166 1.00 92.01 105 ILE A CA 1
ATOM 769 C C . ILE A 1 104 ? 66.816 24.330 8.614 1.00 95.91 105 ILE A C 1
ATOM 770 O O . ILE A 1 104 ? 67.001 24.370 7.406 1.00 97.05 105 ILE A O 1
ATOM 775 N N . THR A 1 105 ? 67.832 24.281 9.492 1.00 91.59 106 THR A N 1
ATOM 776 C CA . THR A 1 105 ? 69.225 24.205 9.054 1.00 93.23 106 THR A CA 1
ATOM 777 C C . THR A 1 105 ? 69.597 22.741 8.841 1.00 99.14 106 THR A C 1
ATOM 778 O O . THR A 1 105 ? 69.734 22.001 9.817 1.00 97.77 106 THR A O 1
ATOM 782 N N . ILE A 1 106 ? 69.776 22.322 7.571 1.00 98.34 107 ILE A N 1
ATOM 783 C CA . ILE A 1 106 ? 70.141 20.938 7.242 1.00 98.39 107 ILE A CA 1
ATOM 784 C C . ILE A 1 106 ? 71.675 20.851 7.322 1.00 103.79 107 ILE A C 1
ATOM 785 O O . ILE A 1 106 ? 72.341 21.571 6.579 1.00 103.82 107 ILE A O 1
ATOM 790 N N . PRO A 1 107 ? 72.259 20.006 8.206 1.00 101.77 108 PRO A N 1
ATOM 791 C CA . PRO A 1 107 ? 73.726 19.892 8.240 1.00 103.89 108 PRO A CA 1
ATOM 792 C C . PRO A 1 107 ? 74.287 19.087 7.043 1.00 108.88 108 PRO A C 1
ATOM 793 O O . PRO A 1 107 ? 73.528 18.377 6.368 1.00 107.49 108 PRO A O 1
ATOM 797 N N . PRO A 1 108 ? 75.605 19.209 6.737 1.00 106.94 109 PRO A N 1
ATOM 798 C CA . PRO A 1 108 ? 76.164 18.490 5.571 1.00 108.42 109 PRO A CA 1
ATOM 799 C C . PRO A 1 108 ? 76.056 16.967 5.650 1.00 111.07 109 PRO A C 1
ATOM 800 O O . PRO A 1 108 ? 76.203 16.401 6.733 1.00 110.56 109 PRO A O 1
ATOM 804 N N . THR A 1 109 ? 75.823 16.307 4.491 1.00 107.05 110 THR A N 1
ATOM 805 C CA . THR A 1 109 ? 75.674 14.847 4.358 1.00 106.46 110 THR A CA 1
ATOM 806 C C . THR A 1 109 ? 74.608 14.287 5.311 1.00 105.97 110 THR A C 1
ATOM 807 O O . THR A 1 109 ? 74.836 13.291 5.998 1.00 105.57 110 THR A O 1
ATOM 811 N N . SER A 1 110 ? 73.440 14.933 5.331 1.00 99.44 111 SER A N 1
ATOM 812 C CA . SER A 1 110 ? 72.330 14.563 6.211 1.00 96.71 111 SER A CA 1
ATOM 813 C C . SER A 1 110 ? 70.979 14.896 5.552 1.00 96.35 111 SER A C 1
ATOM 814 O O . SER A 1 110 ? 70.871 15.922 4.877 1.00 95.04 111 SER A O 1
ATOM 817 N N . LYS A 1 111 ? 69.960 14.032 5.745 1.00 91.04 112 LYS A N 1
ATOM 818 C CA . LYS A 1 111 ? 68.612 14.271 5.203 1.00 89.89 112 LYS A CA 1
ATOM 819 C C . LYS A 1 111 ? 67.643 14.779 6.273 1.00 87.74 112 LYS A C 1
ATOM 820 O 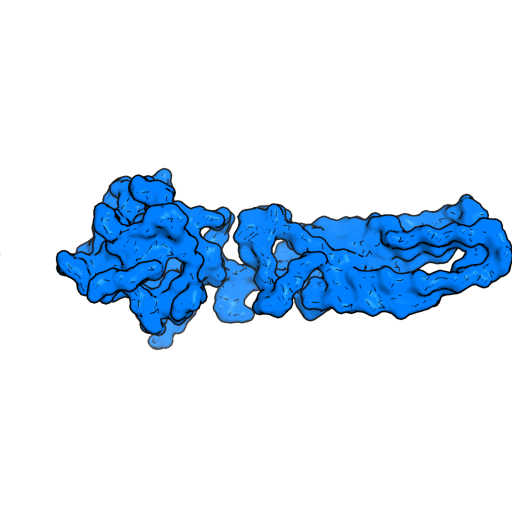O . LYS A 1 111 ? 67.676 14.321 7.412 1.00 85.83 112 LYS A O 1
ATOM 826 N N . PHE A 1 112 ? 66.784 15.722 5.890 1.00 81.92 113 PHE A N 1
ATOM 827 C CA . PHE A 1 112 ? 65.735 16.271 6.746 1.00 79.61 113 PHE A CA 1
ATOM 828 C C . PHE A 1 112 ? 64.392 15.623 6.336 1.00 82.47 113 PHE A C 1
ATOM 829 O O . PHE A 1 112 ? 63.928 15.843 5.214 1.00 81.70 113 PHE A O 1
ATOM 837 N N . THR A 1 113 ? 63.770 14.853 7.242 1.00 78.80 114 THR A N 1
ATOM 838 C CA . THR A 1 113 ? 62.485 14.209 6.974 1.00 79.35 114 THR A CA 1
ATOM 839 C C . THR A 1 113 ? 61.361 14.776 7.874 1.00 84.19 114 THR A C 1
ATOM 840 O O . THR A 1 113 ? 61.204 14.335 9.011 1.00 83.87 114 THR A O 1
ATOM 844 N N . ARG A 1 114 ? 60.573 15.739 7.363 1.00 80.89 115 ARG A N 1
ATOM 845 C CA . ARG A 1 114 ? 59.422 16.261 8.099 1.00 79.46 115 ARG A CA 1
ATOM 846 C C . ARG A 1 114 ? 58.230 15.346 7.778 1.00 84.36 115 ARG A C 1
ATOM 847 O O . ARG A 1 114 ? 57.685 15.421 6.677 1.00 84.22 115 ARG A O 1
ATOM 855 N N . TRP A 1 115 ? 57.837 14.476 8.725 1.00 82.22 116 TRP A N 1
ATOM 856 C CA . TRP A 1 115 ? 56.705 13.564 8.518 1.00 83.58 116 TRP A CA 1
ATOM 857 C C . TRP A 1 115 ? 55.390 14.305 8.757 1.00 89.30 116 TRP A C 1
ATOM 858 O O . TRP A 1 115 ? 55.332 15.228 9.574 1.00 88.96 116 TRP A O 1
ATOM 869 N N . GLN A 1 116 ? 54.329 13.869 8.078 1.00 87.28 117 GLN A N 1
ATOM 870 C CA . GLN A 1 116 ? 53.016 14.499 8.151 1.00 86.82 117 GLN A CA 1
ATOM 871 C C . GLN A 1 116 ? 51.951 13.539 8.695 1.00 93.06 117 GLN A C 1
ATOM 872 O O . GLN A 1 116 ? 51.551 12.622 7.970 1.00 94.96 117 GLN A O 1
ATOM 878 N N . LEU A 1 117 ? 51.473 13.754 9.951 1.00 88.84 118 LEU A N 1
ATOM 879 C CA . LEU A 1 117 ? 50.403 12.921 10.532 1.00 89.34 118 LEU A CA 1
ATOM 880 C C . LEU A 1 117 ? 49.057 13.506 10.125 1.00 92.06 118 LEU A C 1
ATOM 881 O O . LEU A 1 117 ? 48.853 14.701 10.283 1.00 89.97 118 LEU A O 1
ATOM 886 N N . ASN A 1 118 ? 48.139 12.671 9.621 1.00 90.64 119 ASN A N 1
ATOM 887 C CA . ASN A 1 118 ? 46.796 13.106 9.240 1.00 91.29 119 ASN A CA 1
ATOM 888 C C . ASN A 1 118 ? 45.738 12.254 9.953 1.00 96.99 119 ASN A C 1
ATOM 889 O O . ASN A 1 118 ? 46.088 11.298 10.651 1.00 97.41 119 ASN A O 1
ATOM 894 N N . ALA A 1 119 ? 44.448 12.622 9.794 1.00 94.18 120 ALA A N 1
ATOM 895 C CA . ALA A 1 119 ? 43.311 11.876 10.358 1.00 94.76 120 ALA A CA 1
ATOM 896 C C . ALA A 1 119 ? 42.094 12.026 9.454 1.00 98.92 120 ALA A C 1
ATOM 897 O O . ALA A 1 119 ? 41.793 13.143 9.041 1.00 97.32 120 ALA A O 1
ATOM 899 N N . ASP A 1 120 ? 41.413 10.906 9.134 1.00 97.64 121 ASP A N 1
ATOM 900 C CA . ASP A 1 120 ? 40.219 10.877 8.283 1.00 98.70 121 ASP A CA 1
ATOM 901 C C . ASP A 1 120 ? 38.991 10.413 9.098 1.00 103.27 121 ASP A C 1
ATOM 902 O O . ASP A 1 120 ? 38.587 9.243 9.012 1.00 104.66 121 ASP A O 1
ATOM 907 N N . VAL A 1 121 ? 38.379 11.356 9.855 1.00 98.29 122 VAL A N 1
ATOM 908 C CA . VAL A 1 121 ? 37.190 11.072 10.667 1.00 98.85 122 VAL A CA 1
ATOM 909 C C . VAL A 1 121 ? 35.973 11.062 9.726 1.00 104.41 122 VAL A C 1
ATOM 910 O O . VAL A 1 121 ? 35.310 12.087 9.582 1.00 103.65 122 VAL A O 1
ATOM 914 N N . GLY A 1 122 ? 35.716 9.927 9.078 1.00 103.03 123 GLY A N 1
ATOM 915 C CA . GLY A 1 122 ? 34.575 9.760 8.180 1.00 104.74 123 GLY A CA 1
ATOM 916 C C . GLY A 1 122 ? 34.454 10.772 7.058 1.00 107.67 123 GLY A C 1
ATOM 917 O O . GLY A 1 122 ? 33.363 11.304 6.822 1.00 107.17 123 GLY A O 1
ATOM 918 N N . GLY A 1 123 ? 35.577 11.046 6.389 1.00 103.30 124 GLY A N 1
ATOM 919 C CA . GLY A 1 123 ? 35.641 11.996 5.282 1.00 103.20 124 GLY A CA 1
ATOM 920 C C . GLY A 1 123 ? 36.376 13.273 5.621 1.00 103.98 124 GLY A C 1
ATOM 921 O O . GLY A 1 123 ? 37.032 13.850 4.753 1.00 103.76 124 GLY A O 1
ATOM 922 N N . ALA A 1 124 ? 36.241 13.744 6.878 1.00 98.24 125 ALA A N 1
ATOM 923 C CA . ALA A 1 124 ? 36.903 14.957 7.362 1.00 95.67 125 ALA A CA 1
ATOM 924 C C . ALA A 1 124 ? 38.421 14.729 7.445 1.00 96.95 125 ALA A C 1
ATOM 925 O O . ALA A 1 124 ? 38.895 14.058 8.362 1.00 94.50 125 ALA A O 1
ATOM 927 N N . ASP A 1 125 ? 39.169 15.273 6.468 1.00 94.16 126 ASP A N 1
ATOM 928 C CA . ASP A 1 125 ? 40.625 15.099 6.371 1.00 93.52 126 ASP A CA 1
ATOM 929 C C . ASP A 1 125 ? 41.402 16.149 7.188 1.00 94.47 126 ASP A C 1
ATOM 930 O O . ASP A 1 125 ? 41.531 17.291 6.744 1.00 93.51 126 ASP A O 1
ATOM 935 N N . ILE A 1 126 ? 41.953 15.741 8.358 1.00 90.08 127 ILE A N 1
ATOM 936 C CA . ILE A 1 126 ? 42.711 16.635 9.249 1.00 88.55 127 ILE A CA 1
ATOM 937 C C . ILE A 1 126 ? 44.181 16.625 8.844 1.00 93.15 127 ILE A C 1
ATOM 938 O O . ILE A 1 126 ? 44.968 15.840 9.378 1.00 91.96 127 ILE A O 1
ATOM 943 N N . GLU A 1 127 ? 44.553 17.515 7.904 1.00 90.83 128 GLU A N 1
ATOM 944 C CA . GLU A 1 127 ? 45.923 17.600 7.413 1.00 90.82 128 GLU A CA 1
ATOM 945 C C . GLU A 1 127 ? 46.848 18.175 8.474 1.00 93.58 128 GLU A C 1
ATOM 946 O O . GLU A 1 127 ? 46.561 19.230 9.037 1.00 91.85 128 GLU A O 1
ATOM 952 N N . TYR A 1 128 ? 47.955 17.462 8.751 1.00 91.05 129 TYR A N 1
ATOM 953 C CA . TYR A 1 128 ? 48.978 17.840 9.733 1.00 90.09 129 TYR A CA 1
ATOM 954 C C . TYR A 1 128 ? 48.443 17.958 11.181 1.00 92.24 129 TYR A C 1
ATOM 955 O O . TYR A 1 128 ? 48.637 18.994 11.823 1.00 91.76 129 TYR A O 1
ATOM 972 N N . TYR A 1 130 ? 49.804 16.581 13.517 1.00 84.22 131 TYR A N 1
ATOM 973 C CA . TYR A 1 130 ? 51.080 16.656 14.210 1.00 84.00 131 TYR A CA 1
ATOM 974 C C . TYR A 1 130 ? 52.235 16.570 13.189 1.00 88.59 131 TYR A C 1
ATOM 975 O O . TYR A 1 130 ? 52.095 15.946 12.135 1.00 88.06 131 TYR A O 1
ATOM 984 N N . LEU A 1 131 ? 53.381 17.161 13.595 1.00 114.96 132 LEU A N 1
ATOM 985 C CA . LEU A 1 131 ? 54.640 17.160 12.847 1.00 112.11 132 LEU A CA 1
ATOM 986 C C . LEU A 1 131 ? 55.695 16.687 13.844 1.00 117.13 132 LEU A C 1
ATOM 987 O O . LEU A 1 131 ? 55.786 17.239 14.945 1.00 118.60 132 LEU A O 1
ATOM 992 N N . ILE A 1 132 ? 56.460 15.644 13.480 1.00 112.52 133 ILE A N 1
ATOM 993 C CA . ILE A 1 132 ? 57.527 15.107 14.340 1.00 111.41 133 ILE A CA 1
ATOM 994 C C . ILE A 1 132 ? 58.825 15.783 13.934 1.00 113.81 133 ILE A C 1
ATOM 995 O O . ILE A 1 132 ? 59.311 16.610 14.692 1.00 113.82 133 ILE A O 1
ATOM 1000 N N . ASP A 1 133 ? 59.266 15.566 12.679 1.00 108.87 134 ASP A N 1
ATOM 1001 C CA . ASP A 1 133 ? 60.545 15.955 12.076 1.00 107.47 134 ASP A CA 1
ATOM 1002 C C . ASP A 1 133 ? 61.610 14.921 12.475 1.00 111.88 134 ASP A C 1
ATOM 1003 O O . ASP A 1 133 ? 61.495 14.249 13.505 1.00 112.43 134 ASP A O 1
ATOM 1008 N N . GLU A 1 134 ? 62.632 14.782 11.620 1.00 107.18 135 GLU A N 1
ATOM 1009 C CA . GLU A 1 134 ? 63.730 13.874 11.867 1.00 106.33 135 GLU A CA 1
ATOM 1010 C C . GLU A 1 134 ? 64.912 14.205 10.984 1.00 109.71 135 GLU A C 1
ATOM 1011 O O . GLU A 1 134 ? 64.804 14.119 9.762 1.00 107.38 135 GLU A O 1
ATOM 1017 N N . VAL A 1 135 ? 66.010 14.552 11.580 1.00 111.04 136 VAL A N 1
ATOM 1018 C CA . VAL A 1 135 ? 67.255 14.804 10.859 1.00 112.30 136 VAL A CA 1
ATOM 1019 C C . VAL A 1 135 ? 68.054 13.504 11.056 1.00 118.95 136 VAL A C 1
ATOM 1020 O O . VAL A 1 135 ? 68.031 12.940 12.152 1.00 118.81 136 VAL A O 1
ATOM 1024 N N . THR A 1 136 ? 68.686 12.994 9.994 1.00 117.84 137 THR A N 1
ATOM 1025 C CA . THR A 1 136 ? 69.439 11.732 10.056 1.00 119.64 137 THR A CA 1
ATOM 1026 C C . THR A 1 136 ? 70.543 11.712 8.982 1.00 127.05 137 THR A C 1
ATOM 1027 O O . THR A 1 136 ? 70.407 12.405 7.971 1.00 126.03 137 THR A O 1
ATOM 1031 N N . PRO A 1 137 ? 71.634 10.924 9.184 1.00 127.56 138 PRO A N 1
ATOM 1032 C CA . PRO A 1 137 ? 72.729 10.902 8.201 1.00 129.71 138 PRO A CA 1
ATOM 1033 C C . PRO A 1 137 ? 72.347 10.226 6.880 1.00 135.14 138 PRO A C 1
ATOM 1034 O O . PRO A 1 137 ? 71.354 9.496 6.833 1.00 133.86 138 PRO A O 1
ATOM 1038 N N . ILE A 1 138 ? 73.127 10.472 5.805 1.00 134.19 139 ILE A N 1
ATOM 1039 C CA . ILE A 1 138 ? 72.880 9.887 4.478 1.00 135.16 139 ILE A CA 1
ATOM 1040 C C . ILE A 1 138 ? 74.053 8.916 4.103 1.00 143.66 139 ILE A C 1
ATOM 1041 O O . ILE A 1 138 ? 75.203 9.353 4.119 1.00 145.83 139 ILE A O 1
ATOM 1046 N N . GLY A 1 139 ? 73.815 7.623 3.816 1.00 141.46 140 GLY A N 1
ATOM 1047 C CA . GLY A 1 139 ? 72.536 6.914 3.779 1.00 139.59 140 GLY A CA 1
ATOM 1048 C C . GLY A 1 139 ? 72.349 6.025 4.994 1.00 142.47 140 GLY A C 1
ATOM 1049 O O . GLY A 1 139 ? 72.517 4.805 4.906 1.00 143.42 140 GLY A O 1
ATOM 1050 N N . GLY A 1 140 ? 72.003 6.646 6.119 1.00 136.61 141 GLY A N 1
ATOM 1051 C CA . GLY A 1 140 ? 71.802 5.974 7.399 1.00 135.06 141 GLY A CA 1
ATOM 1052 C C . GLY A 1 140 ? 70.353 5.650 7.701 1.00 135.92 141 GLY A C 1
ATOM 1053 O O . GLY A 1 140 ? 69.442 6.164 7.045 1.00 134.53 141 GLY A O 1
ATOM 1054 N N . THR A 1 141 ? 70.137 4.785 8.703 1.00 131.28 142 THR A N 1
ATOM 1055 C CA . THR A 1 141 ? 68.793 4.369 9.122 1.00 128.95 142 THR A CA 1
ATOM 1056 C C . THR A 1 141 ? 68.020 5.497 9.812 1.00 130.08 142 THR A C 1
ATOM 1057 O O . THR A 1 141 ? 68.623 6.337 10.482 1.00 129.79 142 THR A O 1
ATOM 1061 N N . GLN A 1 142 ? 66.683 5.497 9.651 1.00 124.80 143 GLN A N 1
ATOM 1062 C CA . GLN A 1 142 ? 65.782 6.469 10.286 1.00 123.15 143 GLN A CA 1
ATOM 1063 C C . GLN A 1 142 ? 64.561 5.749 10.865 1.00 124.88 143 GLN A C 1
ATOM 1064 O O . GLN A 1 142 ? 64.160 4.702 10.352 1.00 125.36 143 GLN A O 1
ATOM 1070 N N . SER A 1 143 ? 63.972 6.313 11.921 1.00 118.74 144 SER A N 1
ATOM 1071 C CA . SER A 1 143 ? 62.810 5.718 12.560 1.00 117.87 144 SER A CA 1
ATOM 1072 C C . SER A 1 143 ? 61.529 6.150 11.844 1.00 121.79 144 SER A C 1
ATOM 1073 O O . SER A 1 143 ? 61.276 7.347 11.716 1.00 122.08 144 SER A O 1
ATOM 1076 N N . ILE A 1 144 ? 60.728 5.174 11.362 1.00 117.45 145 ILE A N 1
ATOM 1077 C CA . ILE A 1 144 ? 59.447 5.445 10.694 1.00 117.54 145 ILE A CA 1
ATOM 1078 C C . ILE A 1 144 ? 58.329 5.421 11.764 1.00 118.44 145 ILE A C 1
ATOM 1079 O O . ILE A 1 144 ? 58.148 4.380 12.405 1.00 115.85 145 ILE A O 1
ATOM 1084 N N . PRO A 1 145 ? 57.569 6.526 11.977 1.00 115.96 146 PRO A N 1
ATOM 1085 C CA . PRO A 1 145 ? 56.477 6.477 12.974 1.00 116.82 146 PRO A CA 1
ATOM 1086 C C . PRO A 1 145 ? 55.302 5.593 12.540 1.00 121.04 146 PRO A C 1
ATOM 1087 O O . PRO A 1 145 ? 55.044 5.461 11.343 1.00 120.77 146 PRO A O 1
ATOM 1091 N N . GLN A 1 146 ? 54.623 4.957 13.519 1.00 118.72 147 GLN A N 1
ATOM 1092 C CA . GLN A 1 146 ? 53.502 4.033 13.284 1.00 121.53 147 GLN A CA 1
ATOM 1093 C C . GLN A 1 146 ? 52.367 4.314 14.285 1.00 128.26 147 GLN A C 1
ATOM 1094 O O . GLN A 1 146 ? 52.607 4.239 15.491 1.00 127.39 147 GLN A O 1
ATOM 1100 N N . VAL A 1 147 ? 51.137 4.599 13.794 1.00 122.82 148 VAL A N 1
ATOM 1101 C CA . VAL A 1 147 ? 49.976 4.858 14.659 1.00 120.33 148 VAL A CA 1
ATOM 1102 C C . VAL A 1 147 ? 49.533 3.548 15.326 1.00 123.41 148 VAL A C 1
ATOM 1103 O O . VAL A 1 147 ? 49.189 2.601 14.614 1.00 123.03 148 VAL A O 1
ATOM 1107 N N . ILE A 1 148 ? 49.508 3.508 16.682 1.00 118.89 149 ILE A N 1
ATOM 1108 C CA . ILE A 1 148 ? 49.108 2.323 17.453 1.00 118.12 149 ILE A CA 1
ATOM 1109 C C . ILE A 1 148 ? 47.608 2.321 17.852 1.00 119.56 149 ILE A C 1
ATOM 1110 O O . ILE A 1 148 ? 47.028 1.238 17.919 1.00 119.09 149 ILE A O 1
ATOM 1115 N N . THR A 1 149 ? 46.979 3.502 18.105 1.00 114.11 150 THR A N 1
ATOM 1116 C CA . THR A 1 149 ? 45.551 3.588 18.483 1.00 112.30 150 THR A CA 1
ATOM 1117 C C . THR A 1 149 ? 44.915 4.933 18.065 1.00 113.80 150 THR A C 1
ATOM 1118 O O . THR A 1 149 ? 44.990 5.906 18.817 1.00 112.58 150 THR A O 1
ATOM 1122 N N . SER A 1 150 ? 44.257 4.966 16.887 1.00 109.22 151 SER A N 1
ATOM 1123 C CA . SER A 1 150 ? 43.556 6.155 16.375 1.00 107.84 151 SER A CA 1
ATOM 1124 C C . SER A 1 150 ? 42.081 6.063 16.788 1.00 108.73 151 SER A C 1
ATOM 1125 O O . SER A 1 150 ? 41.447 5.031 16.554 1.00 109.36 151 SER A O 1
ATOM 1128 N N . ARG A 1 151 ? 41.556 7.120 17.443 1.00 101.51 152 ARG A N 1
ATOM 1129 C CA . ARG A 1 151 ? 40.189 7.149 17.976 1.00 99.67 152 ARG A CA 1
ATOM 1130 C C . ARG A 1 151 ? 39.656 8.597 18.111 1.00 98.63 152 ARG A C 1
ATOM 1131 O O . ARG A 1 151 ? 40.436 9.538 18.272 1.00 96.82 152 ARG A O 1
ATOM 1139 N N . ALA A 1 152 ? 38.321 8.764 18.023 1.00 92.33 153 ALA A N 1
ATOM 1140 C CA . ALA A 1 152 ? 37.656 10.070 18.131 1.00 89.89 153 ALA A CA 1
ATOM 1141 C C . ALA A 1 152 ? 36.383 10.012 18.951 1.00 88.71 153 ALA A C 1
ATOM 1142 O O . ALA A 1 152 ? 35.822 8.939 19.153 1.00 89.28 153 ALA A O 1
ATOM 1144 N N . LYS A 1 153 ? 35.935 11.175 19.426 1.00 81.45 154 LYS A N 1
ATOM 1145 C CA . LYS A 1 153 ? 34.703 11.311 20.193 1.00 81.61 154 LYS A CA 1
ATOM 1146 C C . LYS A 1 153 ? 33.813 12.318 19.450 1.00 83.07 154 LYS A C 1
ATOM 1147 O O . LYS A 1 153 ? 34.147 13.502 19.391 1.00 81.72 154 LYS A O 1
ATOM 1153 N N . ILE A 1 154 ? 32.735 11.824 18.816 1.00 76.19 155 ILE A N 1
ATOM 1154 C CA . ILE A 1 154 ? 31.828 12.638 18.001 1.00 72.34 155 ILE A CA 1
ATOM 1155 C C . ILE A 1 154 ? 30.548 13.008 18.729 1.00 70.40 155 ILE A C 1
ATOM 1156 O O . ILE A 1 154 ? 30.131 12.301 19.646 1.00 69.49 155 ILE A O 1
ATOM 1161 N N . ILE A 1 155 ? 29.920 14.112 18.293 1.00 62.91 156 ILE A N 1
ATOM 1162 C CA . ILE A 1 155 ? 28.688 14.640 18.877 1.00 59.73 156 ILE A CA 1
ATOM 1163 C C . ILE A 1 155 ? 27.567 14.451 17.874 1.00 59.34 156 ILE A C 1
ATOM 1164 O O . ILE A 1 155 ? 27.673 14.958 16.763 1.00 58.62 156 ILE A O 1
ATOM 1169 N N . VAL A 1 156 ? 26.479 13.782 18.275 1.00 53.51 157 VAL A N 1
ATOM 1170 C CA . VAL A 1 156 ? 25.346 13.494 17.387 1.00 50.88 157 VAL A CA 1
ATOM 1171 C C . VAL A 1 156 ? 24.016 13.731 18.058 1.00 55.68 157 VAL A C 1
ATOM 1172 O O . VAL A 1 156 ? 23.897 13.598 19.268 1.00 56.86 157 VAL A O 1
ATOM 1176 N N . GLY A 1 157 ? 22.998 13.972 17.249 1.00 51.69 158 GLY A N 1
ATOM 1177 C CA . GLY A 1 157 ? 21.653 14.162 17.757 1.00 50.49 158 GLY A CA 1
ATOM 1178 C C . GLY A 1 157 ? 21.127 12.924 18.462 1.00 53.02 158 GLY A C 1
ATOM 1179 O O . GLY A 1 157 ? 21.512 11.799 18.127 1.00 51.48 158 GLY A O 1
ATOM 1180 N N . ARG A 1 158 ? 20.250 13.119 19.448 1.00 49.04 159 ARG A N 1
ATOM 1181 C CA . ARG A 1 158 ? 19.659 11.987 20.143 1.00 47.80 159 ARG A CA 1
ATOM 1182 C C . ARG A 1 158 ? 18.743 11.283 19.136 1.00 47.97 159 ARG A C 1
ATOM 1183 O O . ARG A 1 158 ? 18.064 11.929 18.346 1.00 47.83 159 ARG A O 1
ATOM 1191 N N . GLN A 1 159 ? 18.827 9.975 19.091 1.00 41.76 160 GLN A N 1
ATOM 1192 C CA . GLN A 1 159 ? 18.082 9.136 18.158 1.00 38.70 160 GLN A CA 1
ATOM 1193 C C . GLN A 1 159 ? 16.570 9.289 18.213 1.00 43.25 160 GLN A C 1
ATOM 1194 O O . GLN A 1 159 ? 16.006 9.496 19.274 1.00 43.78 160 GLN A O 1
ATOM 1200 N N . ILE A 1 160 ? 15.922 9.154 17.055 1.00 40.14 161 ILE A N 1
ATOM 1201 C CA . ILE A 1 160 ? 14.468 9.197 16.916 1.00 39.55 161 ILE A CA 1
ATOM 1202 C C . ILE A 1 160 ? 14.056 7.741 16.769 1.00 45.53 161 ILE A C 1
ATOM 1203 O O . ILE A 1 160 ? 14.460 7.108 15.803 1.00 46.60 161 ILE A O 1
ATOM 1208 N N . ILE A 1 161 ? 13.284 7.205 17.719 1.00 42.23 162 ILE A N 1
ATOM 1209 C CA . ILE A 1 161 ? 12.807 5.832 17.654 1.00 41.78 162 ILE A CA 1
ATOM 1210 C C . ILE A 1 161 ? 11.498 5.873 16.873 1.00 45.21 162 ILE A C 1
ATOM 1211 O O . ILE A 1 161 ? 10.566 6.536 17.295 1.00 46.12 162 ILE A O 1
ATOM 1216 N N . LEU A 1 162 ? 11.411 5.113 15.780 1.00 4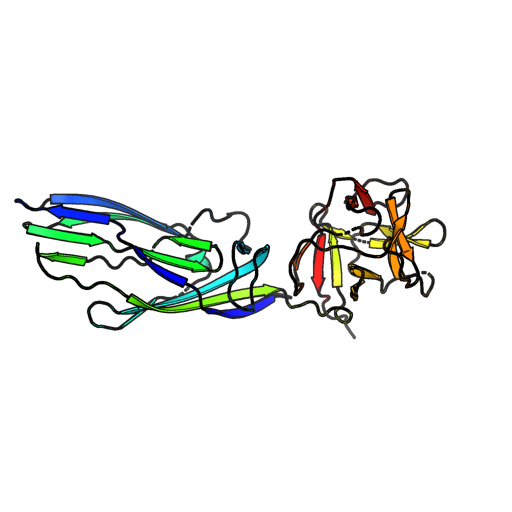0.73 163 LEU A N 1
ATOM 1217 C CA . LEU A 1 162 ? 10.252 5.110 14.896 1.00 38.19 163 LEU A CA 1
ATOM 1218 C C . LEU A 1 162 ? 9.009 4.508 15.521 1.00 42.48 163 LEU A C 1
ATOM 1219 O O . LEU A 1 162 ? 9.038 3.387 16.001 1.00 45.41 163 LEU A O 1
ATOM 1224 N N . GLY A 1 163 ? 7.936 5.285 15.518 1.00 38.31 164 GLY A N 1
ATOM 1225 C CA . GLY A 1 163 ? 6.646 4.920 16.087 1.00 40.10 164 GLY A CA 1
ATOM 1226 C C . GLY A 1 163 ? 6.541 5.201 17.561 1.00 48.10 164 GLY A C 1
ATOM 1227 O O . GLY A 1 163 ? 5.513 4.893 18.172 1.00 51.78 164 GLY A O 1
ATOM 1228 N N . LYS A 1 164 ? 7.598 5.805 18.139 1.00 43.13 165 LYS A N 1
ATOM 1229 C CA . LYS A 1 164 ? 7.715 6.051 19.564 1.00 43.31 165 LYS A CA 1
ATOM 1230 C C . LYS A 1 164 ? 8.022 7.533 19.872 1.00 48.72 165 LYS A C 1
ATOM 1231 O O . LYS A 1 164 ? 7.248 8.193 20.585 1.00 50.20 165 LYS A O 1
ATOM 1237 N N . THR A 1 165 ? 9.162 8.045 19.359 1.00 42.76 166 THR A N 1
ATOM 1238 C CA . THR A 1 165 ? 9.623 9.410 19.638 1.00 43.09 166 THR A CA 1
ATOM 1239 C C . THR A 1 165 ? 8.733 10.524 19.063 1.00 46.81 166 THR A C 1
ATOM 1240 O O . THR A 1 165 ? 8.453 10.558 17.864 1.00 45.33 166 THR A O 1
ATOM 1244 N N . GLU A 1 166 ? 8.388 11.492 19.921 1.00 44.18 167 GLU A N 1
ATOM 1245 C CA . GLU A 1 166 ? 7.603 12.649 19.533 1.00 44.35 167 GLU A CA 1
ATOM 1246 C C . GLU A 1 166 ? 8.558 13.710 19.054 1.00 47.10 167 GLU A C 1
ATOM 1247 O O . GLU A 1 166 ? 9.531 14.002 19.741 1.00 46.03 167 GLU A O 1
ATOM 1253 N N . ILE A 1 167 ? 8.328 14.244 17.845 1.00 43.94 168 ILE A N 1
ATOM 1254 C CA . ILE A 1 167 ? 9.208 15.259 17.278 1.00 42.32 168 ILE A CA 1
ATOM 1255 C C . ILE A 1 167 ? 8.429 16.469 16.794 1.00 44.46 168 ILE A C 1
ATOM 1256 O O . ILE A 1 167 ? 7.207 16.485 16.786 1.00 44.18 168 ILE A O 1
ATOM 1261 N N . ARG A 1 168 ? 9.169 17.507 16.466 1.00 40.49 169 ARG A N 1
ATOM 1262 C CA . ARG A 1 168 ? 8.671 18.718 15.863 1.00 41.14 169 ARG A CA 1
ATOM 1263 C C . ARG A 1 168 ? 9.353 18.747 14.502 1.00 44.68 169 ARG A C 1
ATOM 1264 O O . ARG A 1 168 ? 10.527 18.394 14.421 1.00 43.55 169 ARG A O 1
ATOM 1272 N N . ILE A 1 169 ? 8.625 19.095 13.439 1.00 41.70 170 ILE A N 1
ATOM 1273 C CA . ILE A 1 169 ? 9.194 19.198 12.091 1.00 40.65 170 ILE A CA 1
ATOM 1274 C C . ILE A 1 169 ? 9.234 20.701 11.806 1.00 44.94 170 ILE A C 1
ATOM 1275 O O . ILE A 1 169 ? 8.182 21.337 11.833 1.00 45.46 170 ILE A O 1
ATOM 1280 N N . LYS A 1 170 ? 10.445 21.275 11.621 1.00 40.83 171 LYS A N 1
ATOM 1281 C CA . LYS A 1 170 ? 10.653 22.714 11.385 1.00 42.45 171 LYS A CA 1
ATOM 1282 C C . LYS A 1 170 ? 11.202 22.975 9.997 1.00 46.72 171 LYS A C 1
ATOM 1283 O O . LYS A 1 170 ? 12.168 22.330 9.608 1.00 47.29 171 LYS A O 1
ATOM 1289 N N . HIS A 1 171 ? 10.639 23.955 9.266 1.00 43.85 172 HIS A N 1
ATOM 1290 C CA . HIS A 1 171 ? 11.137 24.336 7.937 1.00 42.57 172 HIS A CA 1
ATOM 1291 C C . HIS A 1 171 ? 12.450 25.109 8.119 1.00 47.18 172 HIS A C 1
ATOM 1292 O O . HIS A 1 171 ? 12.469 26.144 8.782 1.00 46.56 172 HIS A O 1
ATOM 1299 N N . ALA A 1 172 ? 13.544 24.582 7.559 1.00 44.63 173 ALA A N 1
ATOM 1300 C CA . ALA A 1 172 ? 14.878 25.142 7.752 1.00 46.65 173 ALA A CA 1
ATOM 1301 C C . ALA A 1 172 ? 15.101 26.569 7.185 1.00 54.69 173 ALA A C 1
ATOM 1302 O O . ALA A 1 172 ? 15.685 27.397 7.881 1.00 56.38 173 ALA A O 1
ATOM 1304 N N . GLU A 1 173 ? 14.650 26.854 5.949 1.00 52.25 174 GLU A N 1
ATOM 1305 C CA . GLU A 1 173 ? 14.833 28.180 5.328 1.00 55.22 174 GLU A CA 1
ATOM 1306 C C . GLU A 1 173 ? 14.013 29.266 6.062 1.00 60.29 174 GLU A C 1
ATOM 1307 O O . GLU A 1 173 ? 14.531 30.361 6.322 1.00 62.90 174 GLU A O 1
ATOM 1313 N N . ARG A 1 174 ? 12.745 28.950 6.399 1.00 54.13 175 ARG A N 1
ATOM 1314 C CA . ARG A 1 174 ? 11.828 29.881 7.064 1.00 54.96 175 ARG A CA 1
ATOM 1315 C C . ARG A 1 174 ? 11.853 29.836 8.597 1.00 55.97 175 ARG A C 1
ATOM 1316 O O . ARG A 1 174 ? 11.197 30.663 9.208 1.00 56.86 175 ARG A O 1
ATOM 1324 N N . LYS A 1 175 ? 12.568 28.886 9.218 1.00 51.03 176 LYS A N 1
ATOM 1325 C CA . LYS A 1 175 ? 12.626 28.748 10.686 1.00 51.32 176 LYS A CA 1
ATOM 1326 C C . LYS A 1 175 ? 11.216 28.863 11.322 1.00 54.22 176 LYS A C 1
ATOM 1327 O O . LYS A 1 175 ? 10.974 29.717 12.172 1.00 57.61 176 LYS A O 1
ATOM 1333 N N . GLU A 1 176 ? 10.293 28.015 10.846 1.00 46.08 177 GLU A N 1
ATOM 1334 C CA . GLU A 1 176 ? 8.887 27.942 11.250 1.00 44.66 177 GLU A CA 1
ATOM 1335 C C . GLU A 1 176 ? 8.480 26.458 11.289 1.00 42.69 177 GLU A C 1
ATOM 1336 O O . GLU A 1 176 ? 8.814 25.698 10.371 1.00 37.73 177 GLU A O 1
ATOM 1342 N N . TYR A 1 177 ? 7.693 26.087 12.305 1.00 39.84 178 TYR A N 1
ATOM 1343 C CA . TYR A 1 177 ? 7.255 24.711 12.555 1.00 38.10 178 TYR A CA 1
ATOM 1344 C C . TYR A 1 177 ? 6.054 24.290 11.737 1.00 45.78 178 TYR A C 1
ATOM 1345 O O . TYR A 1 177 ? 5.150 25.091 11.521 1.00 49.78 178 TYR A O 1
ATOM 1362 N N . THR A 1 179 ? 2.595 22.940 11.397 1.00 44.06 180 THR A N 1
ATOM 1363 C CA . THR A 1 179 ? 1.451 22.932 12.311 1.00 45.28 180 THR A CA 1
ATOM 1364 C C . THR A 1 179 ? 0.235 22.381 11.570 1.00 47.98 180 THR A C 1
ATOM 1365 O O . THR A 1 179 ? 0.289 22.221 10.355 1.00 46.72 180 THR A O 1
ATOM 1369 N N . VAL A 1 180 ? -0.863 22.116 12.294 1.00 44.49 181 VAL A N 1
ATOM 1370 C CA . VAL A 1 180 ? -2.078 21.518 11.739 1.00 43.86 181 VAL A CA 1
ATOM 1371 C C . VAL A 1 180 ? -3.247 22.446 11.971 1.00 47.74 181 VAL A C 1
ATOM 1372 O O . VAL A 1 180 ? -3.455 22.888 13.105 1.00 49.83 181 VAL A O 1
ATOM 1376 N N . VAL A 1 181 ? -4.019 22.720 10.897 1.00 40.85 182 VAL A N 1
ATOM 1377 C CA . VAL A 1 181 ? -5.174 23.626 10.905 1.00 42.46 182 VAL A CA 1
ATOM 1378 C C . VAL A 1 181 ? -6.309 23.019 10.088 1.00 50.91 182 VAL A C 1
ATOM 1379 O O . VAL A 1 181 ? -6.055 22.159 9.237 1.00 48.99 182 VAL A O 1
ATOM 1383 N N . SER A 1 182 ? -7.545 23.486 10.289 1.00 51.10 183 SER A N 1
ATOM 1384 C CA . SER A 1 182 ? -8.640 22.935 9.501 1.00 52.43 183 SER A CA 1
ATOM 1385 C C . SER A 1 182 ? -8.724 23.628 8.137 1.00 58.56 183 SER A C 1
ATOM 1386 O O . SER A 1 182 ? -8.559 24.851 8.037 1.00 59.04 183 SER A O 1
ATOM 1389 N N . ARG A 1 183 ? -9.007 22.826 7.091 1.00 54.46 184 ARG A N 1
ATOM 1390 C CA . ARG A 1 183 ? -9.157 23.300 5.718 1.00 53.90 184 ARG A CA 1
ATOM 1391 C C . ARG A 1 183 ? -10.031 22.303 4.951 1.00 57.98 184 ARG A C 1
ATOM 1392 O O . ARG A 1 183 ? -9.702 21.127 4.941 1.00 54.44 184 ARG A O 1
ATOM 1400 N N . LYS A 1 184 ? -11.170 22.754 4.370 1.00 58.65 185 LYS A N 1
ATOM 1401 C CA . LYS A 1 184 ? -12.130 21.899 3.651 1.00 59.45 185 LYS A CA 1
ATOM 1402 C C . LYS A 1 184 ? -12.664 20.763 4.566 1.00 64.84 185 LYS A C 1
ATOM 1403 O O . LYS A 1 184 ? -13.026 19.687 4.082 1.00 62.65 185 LYS A O 1
ATOM 1409 N N . SER A 1 185 ? -12.751 21.047 5.890 1.00 65.40 186 SER A N 1
ATOM 1410 C CA . SER A 1 185 ? -13.200 20.133 6.951 1.00 66.67 186 SER A CA 1
ATOM 1411 C C . SER A 1 185 ? -12.316 18.873 7.097 1.00 65.95 186 SER A C 1
ATOM 1412 O O . SER A 1 185 ? -12.774 17.808 7.537 1.00 64.92 186 SER A O 1
ATOM 1415 N N . TRP A 1 186 ? -11.014 19.055 6.799 1.00 59.68 187 TRP A N 1
ATOM 1416 C CA . TRP A 1 186 ? -9.955 18.051 6.900 1.00 55.33 187 TRP A CA 1
ATOM 1417 C C . TRP A 1 186 ? -8.823 18.700 7.681 1.00 56.62 187 TRP A C 1
ATOM 1418 O O . TRP A 1 186 ? -8.667 19.918 7.562 1.00 56.94 187 TRP A O 1
ATOM 1429 N N . PRO A 1 187 ? -7.973 17.945 8.411 1.00 50.84 188 PRO A N 1
ATOM 1430 C CA . PRO A 1 187 ? -6.807 18.583 9.050 1.00 49.73 188 PRO A CA 1
ATOM 1431 C C . PRO A 1 187 ? -5.774 18.889 7.959 1.00 49.03 188 PRO A C 1
ATOM 1432 O O . PRO A 1 187 ? -5.665 18.098 7.033 1.00 47.46 188 PRO A O 1
ATOM 1436 N N . ALA A 1 188 ? -5.074 20.041 8.026 1.00 44.13 189 ALA A N 1
ATOM 1437 C CA . ALA A 1 188 ? -4.140 20.455 6.991 1.00 42.10 189 ALA A CA 1
ATOM 1438 C C . ALA A 1 188 ? -2.859 21.026 7.527 1.00 48.57 189 ALA A C 1
ATOM 1439 O O . ALA A 1 188 ? -2.875 21.776 8.492 1.00 51.21 189 ALA A O 1
ATOM 1441 N N . ALA A 1 189 ? -1.747 20.730 6.857 1.00 44.86 190 ALA A N 1
ATOM 1442 C CA . ALA A 1 189 ? -0.439 21.223 7.279 1.00 44.98 190 ALA A CA 1
ATOM 1443 C C . ALA A 1 189 ? -0.211 22.657 6.851 1.00 50.67 190 ALA A C 1
ATOM 1444 O O . ALA A 1 189 ? -0.476 23.004 5.706 1.00 50.59 190 ALA A O 1
ATOM 1446 N N . THR A 1 190 ? 0.317 23.479 7.756 1.00 49.51 191 THR A N 1
ATOM 1447 C CA . THR A 1 190 ? 0.677 24.870 7.458 1.00 50.89 191 THR A CA 1
ATOM 1448 C C . THR A 1 190 ? 1.803 25.300 8.392 1.00 54.72 191 THR A C 1
ATOM 1449 O O . THR A 1 190 ? 1.897 24.789 9.504 1.00 53.28 191 THR A O 1
ATOM 1453 N N . LEU A 1 191 ? 2.655 26.223 7.937 1.00 53.47 192 LEU A N 1
ATOM 1454 C CA . LEU A 1 191 ? 3.801 26.704 8.726 1.00 53.69 192 LEU A CA 1
ATOM 1455 C C . LEU A 1 191 ? 3.343 27.703 9.790 1.00 62.33 192 LEU A C 1
ATOM 1456 O O . LEU A 1 191 ? 2.521 28.585 9.504 1.00 64.94 192 LEU A O 1
ATOM 1461 N N . GLY A 1 192 ? 3.906 27.570 10.992 1.00 59.04 193 GLY A N 1
ATOM 1462 C CA . GLY A 1 192 ? 3.600 28.445 12.123 1.00 61.49 193 GLY A CA 1
ATOM 1463 C C . GLY A 1 192 ? 4.740 28.544 13.114 1.00 63.02 193 GLY A C 1
ATOM 1464 O O . GLY A 1 192 ? 5.694 27.764 13.041 1.00 59.24 193 GLY A O 1
ATOM 1465 N N . HIS A 1 193 ? 4.645 29.514 14.038 1.00 62.15 194 HIS A N 1
ATOM 1466 C CA . HIS A 1 193 ? 5.658 29.749 15.085 1.00 62.62 194 HIS A CA 1
ATOM 1467 C C . HIS A 1 193 ? 5.453 28.926 16.374 1.00 62.72 194 HIS A C 1
ATOM 1468 O O . HIS A 1 193 ? 6.366 28.880 17.201 1.00 61.90 194 HIS A O 1
ATOM 1475 N N . SER A 1 194 ? 4.284 28.262 16.529 1.00 57.12 195 SER A N 1
ATOM 1476 C CA . SER A 1 194 ? 3.948 27.416 17.683 1.00 55.65 195 SER A CA 1
ATOM 1477 C C . SER A 1 194 ? 4.861 26.191 17.842 1.00 58.68 195 SER A C 1
ATOM 1478 O O . SER A 1 194 ? 5.080 25.445 16.886 1.00 55.61 195 SER A O 1
ATOM 1481 N N . LYS A 1 195 ? 5.309 25.941 19.089 1.00 58.57 196 LYS A N 1
ATOM 1482 C CA . LYS A 1 195 ? 6.134 24.769 19.464 1.00 55.94 196 LYS A CA 1
ATOM 1483 C C . LYS A 1 195 ? 5.226 23.626 20.007 1.00 56.49 196 LYS A C 1
ATOM 1484 O O . LYS A 1 195 ? 5.728 22.581 20.422 1.00 55.24 196 LYS A O 1
ATOM 1490 N N . LEU A 1 196 ? 3.897 23.814 19.976 1.00 51.11 197 LEU A N 1
ATOM 1491 C CA . LEU A 1 196 ? 2.950 22.849 20.496 1.00 49.83 197 LEU A CA 1
ATOM 1492 C C . LEU A 1 196 ? 2.567 21.785 19.513 1.00 52.62 197 LEU A C 1
ATOM 1493 O O . LEU A 1 196 ? 1.752 20.957 19.887 1.00 54.15 197 LEU A O 1
ATOM 1498 N N . PHE A 1 197 ? 3.127 21.762 18.285 1.00 47.27 198 PHE A N 1
ATOM 1499 C CA . PHE A 1 197 ? 2.734 20.775 17.277 1.00 45.39 198 PHE A CA 1
ATOM 1500 C C . PHE A 1 197 ? 3.692 19.617 17.192 1.00 49.15 198 PHE A C 1
ATOM 1501 O O . PHE A 1 197 ? 4.741 19.711 16.549 1.00 47.25 198 PHE A O 1
ATOM 1509 N N . LYS A 1 198 ? 3.289 18.492 17.802 1.00 45.95 199 LYS A N 1
ATOM 1510 C CA . LYS A 1 198 ? 4.106 17.291 17.888 1.00 43.97 199 LYS A CA 1
ATOM 1511 C C . LYS A 1 198 ? 3.668 16.248 16.879 1.00 46.03 199 LYS A C 1
ATOM 1512 O O . LYS A 1 198 ? 2.490 16.164 16.553 1.00 46.74 199 LYS A O 1
ATOM 1518 N N . PHE A 1 199 ? 4.628 15.462 16.379 1.00 40.73 200 PHE A N 1
ATOM 1519 C CA . PHE A 1 199 ? 4.400 14.400 15.399 1.00 38.59 200 PHE A CA 1
ATOM 1520 C C . PHE A 1 199 ? 5.150 13.150 15.797 1.00 39.47 200 PHE A C 1
ATOM 1521 O O . PHE A 1 199 ? 6.074 13.212 16.607 1.00 37.89 200 PHE A O 1
ATOM 1529 N N . VAL A 1 200 ? 4.772 12.011 15.200 1.00 35.34 201 VAL A N 1
ATOM 1530 C CA . VAL A 1 200 ? 5.487 10.750 15.369 1.00 34.40 201 VAL A CA 1
ATOM 1531 C C . VAL A 1 200 ? 5.714 10.195 13.967 1.00 39.49 201 VAL A C 1
ATOM 1532 O O . VAL A 1 200 ? 4.787 10.168 13.148 1.00 37.48 201 VAL A O 1
ATOM 1536 N N . LEU A 1 201 ? 6.959 9.755 13.712 1.00 38.42 202 LEU A N 1
ATOM 1537 C CA . LEU A 1 201 ? 7.392 9.160 12.443 1.00 38.31 202 LEU A CA 1
ATOM 1538 C C . LEU A 1 201 ? 7.296 7.635 12.514 1.00 40.50 202 LEU A C 1
ATOM 1539 O O . LEU A 1 201 ? 7.781 7.033 13.461 1.00 39.23 202 LEU A O 1
ATOM 1544 N N . TYR A 1 202 ? 6.697 7.022 11.502 1.00 36.88 203 TYR A N 1
ATOM 1545 C CA . TYR A 1 202 ? 6.556 5.573 11.421 1.00 36.96 203 TYR A CA 1
ATOM 1546 C C . TYR A 1 202 ? 7.218 5.098 10.159 1.00 39.97 203 TYR A C 1
ATOM 1547 O O . TYR A 1 202 ? 7.473 5.904 9.272 1.00 39.33 203 TYR A O 1
ATOM 1556 N N . GLU A 1 203 ? 7.453 3.786 10.054 1.00 35.99 204 GLU A N 1
ATOM 1557 C CA . GLU A 1 203 ? 8.008 3.174 8.848 1.00 34.36 204 GLU A CA 1
ATOM 1558 C C . GLU A 1 203 ? 7.515 1.748 8.675 1.00 38.72 204 GLU A C 1
ATOM 1559 O O . GLU A 1 203 ? 7.657 0.925 9.589 1.00 41.76 204 GLU A O 1
ATOM 1565 N N . ASP A 1 204 ? 6.987 1.448 7.482 1.00 32.32 205 ASP A N 1
ATOM 1566 C CA . ASP A 1 204 ? 6.524 0.122 7.140 1.00 33.72 205 ASP A CA 1
ATOM 1567 C C . ASP A 1 204 ? 6.895 -0.206 5.689 1.00 39.30 205 ASP A C 1
ATOM 1568 O O . ASP A 1 204 ? 7.667 0.529 5.074 1.00 40.01 205 ASP A O 1
ATOM 1573 N N . TRP A 1 205 ? 6.467 -1.363 5.201 1.00 36.11 206 TRP A N 1
ATOM 1574 C CA . TRP A 1 205 ? 6.668 -1.830 3.817 1.00 36.71 206 TRP A CA 1
ATOM 1575 C C . TRP A 1 205 ? 6.593 -0.741 2.730 1.00 38.44 206 TRP A C 1
ATOM 1576 O O . TRP A 1 205 ? 7.338 -0.832 1.761 1.00 40.93 206 TRP A O 1
ATOM 1587 N N . GLY A 1 206 ? 5.709 0.245 2.878 1.00 30.87 207 GLY A N 1
ATOM 1588 C CA . GLY A 1 206 ? 5.499 1.277 1.868 1.00 29.56 207 GLY A CA 1
ATOM 1589 C C . GLY A 1 206 ? 6.295 2.565 1.966 1.00 35.16 207 GLY A C 1
ATOM 1590 O O . GLY A 1 206 ? 6.299 3.364 1.027 1.00 34.01 207 GLY A O 1
ATOM 1591 N N . GLY A 1 207 ? 6.898 2.820 3.115 1.00 33.89 208 GLY A N 1
ATOM 1592 C CA . GLY A 1 207 ? 7.686 4.027 3.329 1.00 32.34 208 GLY A CA 1
ATOM 1593 C C . GLY A 1 207 ? 7.520 4.569 4.720 1.00 34.20 208 GLY A C 1
ATOM 1594 O O . GLY A 1 207 ? 7.174 3.824 5.630 1.00 34.02 208 GLY A O 1
ATOM 1595 N N . PHE A 1 208 ? 7.755 5.870 4.880 1.00 31.47 209 PHE A N 1
ATOM 1596 C CA . PHE A 1 208 ? 7.592 6.568 6.156 1.00 31.95 209 PHE A CA 1
ATOM 1597 C C . PHE A 1 208 ? 6.236 7.214 6.215 1.00 36.41 209 PHE A C 1
ATOM 1598 O O . PHE A 1 208 ? 5.729 7.638 5.182 1.00 36.61 209 PHE A O 1
ATOM 1606 N N . ARG A 1 209 ? 5.681 7.345 7.427 1.00 32.89 210 ARG A N 1
ATOM 1607 C CA . ARG A 1 209 ? 4.404 8.005 7.677 1.00 33.06 210 ARG A CA 1
ATOM 1608 C C . ARG A 1 209 ? 4.598 9.081 8.714 1.00 37.79 210 ARG A C 1
ATOM 1609 O O . ARG A 1 209 ? 5.319 8.856 9.684 1.00 37.50 210 ARG A O 1
ATOM 1617 N N . ILE A 1 210 ? 3.943 10.239 8.517 1.00 35.45 211 ILE A N 1
ATOM 1618 C CA . ILE A 1 210 ? 4.032 11.404 9.386 1.00 35.79 211 ILE A CA 1
ATOM 1619 C C . ILE A 1 210 ? 2.709 11.512 10.089 1.00 42.63 211 ILE A C 1
ATOM 1620 O O . ILE A 1 210 ? 1.744 11.983 9.487 1.00 43.80 211 ILE A O 1
ATOM 1625 N N . LYS A 1 211 ? 2.662 11.087 11.365 1.00 39.70 212 LYS A N 1
ATOM 1626 C CA . LYS A 1 211 ? 1.447 11.105 12.165 1.00 41.02 212 LYS A CA 1
ATOM 1627 C C . LYS A 1 211 ? 1.411 12.327 13.041 1.00 43.53 212 LYS A C 1
ATOM 1628 O O . LYS A 1 211 ? 2.389 12.601 13.721 1.00 42.84 212 LYS A O 1
ATOM 1634 N N . THR A 1 212 ? 0.253 12.995 13.100 1.00 40.24 213 THR A N 1
ATOM 1635 C CA . THR A 1 212 ? 0.045 14.177 13.919 1.00 40.32 213 THR A CA 1
ATOM 1636 C C . THR A 1 212 ? -0.595 13.789 15.238 1.00 45.65 213 THR A C 1
ATOM 1637 O O . THR A 1 212 ? -1.452 12.906 15.293 1.00 46.20 213 THR A O 1
ATOM 1641 N N . LEU A 1 213 ? -0.176 14.479 16.302 1.00 42.24 214 LEU A N 1
ATOM 1642 C CA . LEU A 1 213 ? -0.686 14.296 17.641 1.00 43.97 214 LEU A CA 1
ATOM 1643 C C . LEU A 1 213 ? -1.564 15.496 17.965 1.00 53.49 214 LEU A C 1
ATOM 1644 O O . LEU A 1 213 ? -1.995 15.626 19.113 1.00 56.95 214 LEU A O 1
ATOM 1649 N N . ASN A 1 214 ? -1.822 16.387 16.964 1.00 50.03 215 ASN A N 1
ATOM 1650 C CA . ASN A 1 214 ? -2.602 17.611 17.140 1.00 52.06 215 ASN A CA 1
ATOM 1651 C C . ASN A 1 214 ? -3.781 17.703 16.166 1.00 57.64 215 ASN A C 1
ATOM 1652 O O . ASN A 1 214 ? -4.099 18.801 15.718 1.00 59.05 215 ASN A O 1
ATOM 1657 N N . THR A 1 215 ? -4.452 16.583 15.845 1.00 53.98 216 THR A N 1
ATOM 1658 C CA . THR A 1 215 ? -5.620 16.659 14.954 1.00 54.26 216 THR A CA 1
ATOM 1659 C C . THR A 1 215 ? -6.858 17.055 15.736 1.00 59.73 216 THR A C 1
ATOM 1660 O O . THR A 1 215 ? -6.972 16.742 16.919 1.00 60.06 216 THR A O 1
ATOM 1672 N N . TYR A 1 217 ? -9.943 16.386 13.969 1.00 63.00 218 TYR A N 1
ATOM 1673 C CA . TYR A 1 217 ? -10.842 15.356 13.451 1.00 64.41 218 TYR A CA 1
ATOM 1674 C C . TYR A 1 217 ? -10.179 14.035 13.841 1.00 65.08 218 TYR A C 1
ATOM 1675 O O . TYR A 1 217 ? -9.117 13.702 13.316 1.00 58.87 218 TYR A O 1
ATOM 1684 N N . SER A 1 218 ? -10.759 13.339 14.844 1.00 65.43 219 SER A N 1
ATOM 1685 C CA . SER A 1 218 ? -10.189 12.106 15.382 1.00 63.86 219 SER A CA 1
ATOM 1686 C C . SER A 1 218 ? -10.040 11.003 14.368 1.00 64.95 219 SER A C 1
ATOM 1687 O O . SER A 1 218 ? -10.958 10.711 13.600 1.00 66.93 219 SER A O 1
ATOM 1690 N N . GLY A 1 219 ? -8.852 10.418 14.366 1.00 57.30 220 GLY A N 1
ATOM 1691 C CA . GLY A 1 219 ? -8.488 9.336 13.466 1.00 54.42 220 GLY A CA 1
ATOM 1692 C C . GLY A 1 219 ? -7.790 9.817 12.215 1.00 55.05 220 GLY A C 1
ATOM 1693 O O . GLY A 1 219 ? -7.034 9.053 11.630 1.00 53.50 220 GLY A O 1
ATOM 1694 N N . TYR A 1 220 ? -8.027 11.080 11.797 1.00 51.31 221 TYR A N 1
ATOM 1695 C CA . TYR A 1 220 ? -7.440 11.670 10.595 1.00 48.21 221 TYR A CA 1
ATOM 1696 C C . TYR A 1 220 ? -6.118 12.230 11.039 1.00 50.35 221 TYR A C 1
ATOM 1697 O O . TYR A 1 220 ? -6.056 13.356 11.545 1.00 49.48 221 TYR A O 1
ATOM 1706 N N . GLU A 1 221 ? -5.065 11.403 10.926 1.00 45.52 222 GLU A N 1
ATOM 1707 C CA . GLU A 1 221 ? -3.755 11.748 11.467 1.00 43.41 222 GLU A CA 1
ATOM 1708 C C . GLU A 1 221 ? -2.509 11.491 10.617 1.00 44.21 222 GLU A C 1
ATOM 1709 O O . GLU A 1 221 ? -1.446 11.932 11.039 1.00 41.68 222 GLU A O 1
ATOM 1715 N N . TYR A 1 222 ? -2.599 10.835 9.434 1.00 39.85 223 TYR A N 1
ATOM 1716 C CA . TYR A 1 222 ? -1.406 10.595 8.620 1.00 37.20 223 TYR A CA 1
ATOM 1717 C C . TYR A 1 222 ? -1.300 11.570 7.437 1.00 41.17 223 TYR A C 1
ATOM 1718 O O . TYR A 1 222 ? -2.240 11.686 6.651 1.00 41.18 223 TYR A O 1
ATOM 1727 N N . ALA A 1 223 ? -0.139 12.250 7.300 1.00 37.45 224 ALA A N 1
ATOM 1728 C CA . ALA A 1 223 ? 0.064 13.277 6.266 1.00 37.53 224 ALA A CA 1
ATOM 1729 C C . ALA A 1 223 ? 0.067 12.705 4.876 1.00 40.10 224 ALA A C 1
ATOM 1730 O O . ALA A 1 223 ? 0.740 11.703 4.631 1.00 39.59 224 ALA A O 1
ATOM 1732 N N . TYR A 1 224 ? -0.673 13.336 3.958 1.00 35.43 225 TYR A N 1
ATOM 1733 C CA . TYR A 1 224 ? -0.738 12.862 2.582 1.00 33.47 225 TYR A CA 1
ATOM 1734 C C . TYR A 1 224 ? -0.937 14.017 1.610 1.00 38.43 225 TYR A C 1
ATOM 1735 O O . TYR A 1 224 ? -1.409 15.076 2.014 1.00 38.60 225 TYR A O 1
ATOM 1744 N N . SER A 1 225 ? -0.604 13.790 0.325 1.00 35.64 226 SER A N 1
ATOM 1745 C CA . SER A 1 225 ? -0.721 14.798 -0.711 1.00 36.84 226 SER A CA 1
ATOM 1746 C C . SER A 1 225 ? -1.967 14.627 -1.518 1.00 43.55 226 SER A C 1
ATOM 1747 O O . SER A 1 225 ? -2.231 13.537 -1.997 1.00 44.57 226 SER A O 1
ATOM 1750 N N . SER A 1 226 ? -2.680 15.727 -1.748 1.00 41.40 227 SER A N 1
ATOM 1751 C CA . SER A 1 226 ? -3.858 15.767 -2.601 1.00 41.95 227 SER A CA 1
ATOM 1752 C C . SER A 1 226 ? -3.382 15.855 -4.045 1.00 44.66 227 SER A C 1
ATOM 1753 O O . SER A 1 226 ? -2.230 16.219 -4.286 1.00 42.99 227 SER A O 1
ATOM 1756 N N . ASP A 1 227 ? -4.286 15.623 -5.006 1.00 42.54 228 ASP A N 1
ATOM 1757 C CA . ASP A 1 227 ? -3.969 15.754 -6.431 1.00 41.70 228 ASP A CA 1
ATOM 1758 C C . ASP A 1 227 ? -3.469 17.204 -6.708 1.00 49.41 228 ASP A C 1
ATOM 1759 O O . ASP A 1 227 ? -2.462 17.404 -7.389 1.00 51.42 228 ASP A O 1
ATOM 1764 N N . GLN A 1 228 ? -4.097 18.176 -6.059 1.00 46.49 229 GLN A N 1
ATOM 1765 C CA . GLN A 1 228 ? -3.726 19.590 -6.105 1.00 47.27 229 GLN A CA 1
ATOM 1766 C C . GLN A 1 228 ? -2.404 19.951 -5.362 1.00 48.19 229 GLN A C 1
ATOM 1767 O O . GLN A 1 228 ? -1.956 21.097 -5.452 1.00 48.40 229 GLN A O 1
ATOM 1773 N N . GLY A 1 229 ? -1.864 19.032 -4.559 1.00 42.51 230 GLY A N 1
ATOM 1774 C CA . GLY A 1 229 ? -0.581 19.212 -3.881 1.00 40.30 230 GLY A CA 1
ATOM 1775 C C . GLY A 1 229 ? -0.623 19.601 -2.424 1.00 42.65 230 GLY A C 1
ATOM 1776 O O . GLY A 1 229 ? 0.380 19.460 -1.731 1.00 41.08 230 GLY A O 1
ATOM 1777 N N . GLY A 1 230 ? -1.748 20.111 -1.955 1.00 40.66 231 GLY A N 1
ATOM 1778 C CA . GLY A 1 230 ? -1.872 20.507 -0.566 1.00 40.58 231 GLY A CA 1
ATOM 1779 C C . GLY A 1 230 ? -1.763 19.304 0.337 1.00 42.98 231 GLY A C 1
ATOM 1780 O O . GLY A 1 230 ? -2.195 18.213 -0.039 1.00 41.35 231 GLY A O 1
ATOM 1781 N N . ILE A 1 231 ? -1.171 19.500 1.524 1.00 39.79 232 ILE A N 1
ATOM 1782 C CA . ILE A 1 231 ? -0.918 18.435 2.471 1.00 38.21 232 ILE A CA 1
ATOM 1783 C C . ILE A 1 231 ? -2.009 18.389 3.515 1.00 43.31 232 ILE A C 1
ATOM 1784 O O . ILE A 1 231 ? -2.194 19.348 4.264 1.00 44.56 232 ILE A O 1
ATOM 1789 N N . TYR A 1 232 ? -2.729 17.262 3.555 1.00 39.84 233 TYR A N 1
ATOM 1790 C CA . TYR A 1 232 ? -3.809 17.002 4.504 1.00 41.55 233 TYR A CA 1
ATOM 1791 C C . TYR A 1 232 ? -3.446 15.761 5.276 1.00 43.64 233 TYR A C 1
ATOM 1792 O O . TYR A 1 232 ? -2.465 15.088 4.928 1.00 40.60 233 TYR A O 1
ATOM 1801 N N . PHE A 1 233 ? -4.251 15.444 6.311 1.00 40.35 234 PHE A N 1
ATOM 1802 C CA . PHE A 1 233 ? -4.030 14.281 7.165 1.00 38.30 234 PHE A CA 1
ATOM 1803 C C . PHE A 1 233 ? -5.208 13.317 7.089 1.00 41.99 234 PHE A C 1
ATOM 1804 O O . PHE A 1 233 ? -6.336 13.721 7.314 1.00 42.41 234 PHE A O 1
ATOM 1812 N N . ASP A 1 234 ? -4.944 12.052 6.716 1.00 39.05 235 ASP A N 1
ATOM 1813 C CA . ASP A 1 234 ? -5.974 11.029 6.561 1.00 41.46 235 ASP A CA 1
ATOM 1814 C C . ASP A 1 234 ? -5.872 9.954 7.621 1.00 45.31 235 ASP A C 1
ATOM 1815 O O . ASP A 1 234 ? -4.972 9.973 8.464 1.00 43.80 235 ASP A O 1
ATOM 1820 N N . GLN A 1 235 ? -6.835 9.025 7.584 1.00 43.55 236 GLN A N 1
ATOM 1821 C CA . GLN A 1 235 ? -6.853 7.843 8.427 1.00 43.76 236 GLN A CA 1
ATOM 1822 C C . GLN A 1 235 ? -5.830 6.888 7.879 1.00 43.43 236 GLN A C 1
ATOM 1823 O O . GLN A 1 235 ? -5.480 6.990 6.712 1.00 40.54 236 GLN A O 1
ATOM 1829 N N . GLY A 1 236 ? -5.336 6.000 8.729 1.00 40.80 237 GLY A N 1
ATOM 1830 C CA . GLY A 1 236 ? -4.320 5.020 8.370 1.00 39.71 237 GLY A CA 1
ATOM 1831 C C . GLY A 1 236 ? -4.794 4.021 7.327 1.00 47.05 237 GLY A C 1
ATOM 1832 O O . GLY A 1 236 ? -5.769 3.303 7.553 1.00 51.09 237 GLY A O 1
ATOM 1833 N N . THR A 1 237 ? -4.134 3.984 6.167 1.00 40.85 238 THR A N 1
ATOM 1834 C CA . THR A 1 237 ? -4.484 3.061 5.091 1.00 41.81 238 THR A CA 1
ATOM 1835 C C . THR A 1 237 ? -3.199 2.551 4.390 1.00 44.05 238 THR A C 1
ATOM 1836 O O . THR A 1 237 ? -2.089 2.942 4.763 1.00 42.13 238 THR A O 1
ATOM 1840 N N . ASP A 1 238 ? -3.362 1.695 3.373 1.00 39.79 239 ASP A N 1
ATOM 1841 C CA . ASP A 1 238 ? -2.230 1.180 2.614 1.00 38.17 239 ASP A CA 1
ATOM 1842 C C . ASP A 1 238 ? -1.816 2.143 1.501 1.00 41.55 239 ASP A C 1
ATOM 1843 O O . ASP A 1 238 ? -0.760 1.937 0.912 1.00 41.87 239 ASP A O 1
ATOM 1848 N N . ASN A 1 239 ? -2.603 3.209 1.243 1.00 36.37 240 ASN A N 1
ATOM 1849 C CA . ASN A 1 239 ? -2.382 4.194 0.165 1.00 33.48 240 ASN A CA 1
ATOM 1850 C C . ASN A 1 239 ? -0.982 4.811 0.120 1.00 32.92 240 ASN A C 1
ATOM 1851 O O . ASN A 1 239 ? -0.563 5.402 1.114 1.00 30.30 240 ASN A O 1
ATOM 1856 N N . PRO A 1 240 ? -0.259 4.760 -1.034 1.00 29.52 241 PRO A N 1
ATOM 1857 C CA . PRO A 1 240 ? 1.071 5.418 -1.100 1.00 28.30 241 PRO A CA 1
ATOM 1858 C C . PRO A 1 240 ? 1.034 6.910 -0.891 1.00 33.34 241 PRO A C 1
ATOM 1859 O O . PRO A 1 240 ? 2.034 7.464 -0.458 1.00 34.21 241 PRO A O 1
ATOM 1863 N N . LYS A 1 241 ? -0.083 7.564 -1.232 1.00 31.29 242 LYS A N 1
ATOM 1864 C CA . LYS A 1 241 ? -0.241 9.009 -1.057 1.00 31.50 242 LYS A CA 1
ATOM 1865 C C . LYS A 1 241 ? 0.131 9.479 0.367 1.00 35.01 242 LYS A C 1
ATOM 1866 O O . LYS A 1 241 ? 0.656 10.578 0.495 1.00 32.95 242 LYS A O 1
ATOM 1872 N N . GLN A 1 242 ? -0.096 8.653 1.412 1.00 34.13 243 GLN A N 1
ATOM 1873 C CA . GLN A 1 242 ? 0.307 9.001 2.792 1.00 34.36 243 GLN A CA 1
ATOM 1874 C C . GLN A 1 242 ? 1.662 8.387 3.166 1.00 36.88 243 GLN A C 1
ATOM 1875 O O . GLN A 1 242 ? 1.978 8.302 4.353 1.00 36.43 243 GLN A O 1
ATOM 1881 N N . ARG A 1 243 ? 2.486 8.011 2.175 1.00 32.06 244 ARG A N 1
ATOM 1882 C CA . ARG A 1 243 ? 3.790 7.441 2.451 1.00 31.37 244 ARG A CA 1
ATOM 1883 C C . ARG A 1 243 ? 4.860 8.265 1.814 1.00 35.43 244 ARG A C 1
ATOM 1884 O O . ARG A 1 243 ? 4.632 8.915 0.789 1.00 34.09 244 ARG A O 1
ATOM 1892 N N . TRP A 1 244 ? 6.004 8.319 2.511 1.00 32.18 245 TRP A N 1
ATOM 1893 C CA . TRP A 1 244 ? 7.085 9.236 2.246 1.00 31.30 245 TRP A CA 1
ATOM 1894 C C . TRP A 1 244 ? 8.428 8.589 2.191 1.00 35.87 245 TRP A C 1
ATOM 1895 O O . TRP A 1 244 ? 8.606 7.494 2.703 1.00 36.41 245 TRP A O 1
ATOM 1906 N N . ALA A 1 245 ? 9.386 9.290 1.586 1.00 32.47 246 ALA A N 1
ATOM 1907 C CA . ALA A 1 245 ? 10.757 8.824 1.473 1.00 32.36 246 ALA A CA 1
ATOM 1908 C C . ALA A 1 245 ? 11.682 9.871 2.056 1.00 39.17 246 ALA A C 1
ATOM 1909 O O . ALA A 1 245 ? 11.567 11.054 1.735 1.00 39.73 246 ALA A O 1
ATOM 1911 N N . ILE A 1 246 ? 12.587 9.446 2.925 1.00 36.67 247 ILE A N 1
ATOM 1912 C CA . ILE A 1 246 ? 13.532 10.344 3.566 1.00 36.65 247 ILE A CA 1
ATOM 1913 C C . ILE A 1 246 ? 14.896 10.104 2.937 1.00 42.58 247 ILE A C 1
ATOM 1914 O O . ILE A 1 246 ? 15.305 8.960 2.801 1.00 44.35 247 ILE A O 1
ATOM 1919 N N . ASN A 1 247 ? 15.588 11.180 2.530 1.00 38.17 248 ASN A N 1
ATOM 1920 C CA . ASN A 1 247 ? 16.886 11.123 1.837 1.00 39.15 248 ASN A CA 1
ATOM 1921 C C . ASN A 1 247 ? 18.107 10.867 2.736 1.00 45.95 248 ASN A C 1
ATOM 1922 O O . ASN A 1 247 ? 19.230 11.255 2.385 1.00 48.56 248 ASN A O 1
ATOM 1927 N N . LYS A 1 248 ? 17.905 10.209 3.865 1.00 41.20 249 LYS A N 1
ATOM 1928 C CA . LYS A 1 248 ? 18.910 10.050 4.894 1.00 42.41 249 LYS A CA 1
ATOM 1929 C C . LYS A 1 248 ? 18.832 8.638 5.438 1.00 48.46 249 LYS A C 1
ATOM 1930 O O . LYS A 1 248 ? 17.749 8.067 5.560 1.00 46.41 249 LYS A O 1
ATOM 1936 N N . SER A 1 249 ? 19.992 8.057 5.722 1.00 48.62 250 SER A N 1
ATOM 1937 C CA . SER A 1 249 ? 20.060 6.708 6.256 1.00 48.92 250 SER A CA 1
ATOM 1938 C C . SER A 1 249 ? 19.600 6.721 7.693 1.00 49.45 250 SER A C 1
ATOM 1939 O O . SER A 1 249 ? 19.823 7.698 8.403 1.00 48.57 250 SER A O 1
ATOM 1942 N N . LEU A 1 250 ? 18.971 5.632 8.130 1.00 45.15 251 LEU A N 1
ATOM 1943 C CA . LEU A 1 250 ? 18.563 5.479 9.529 1.00 43.37 251 LEU A CA 1
ATOM 1944 C C . LEU A 1 250 ? 19.841 5.220 10.358 1.00 49.65 251 LEU A C 1
ATOM 1945 O O . LEU A 1 250 ? 20.850 4.748 9.821 1.00 51.20 251 LEU A O 1
ATOM 1950 N N . PRO A 1 251 ? 19.833 5.500 11.662 1.00 46.63 252 PRO A N 1
ATOM 1951 C CA . PRO A 1 251 ? 18.727 6.045 12.454 1.00 45.68 252 PRO A CA 1
ATOM 1952 C C . PRO A 1 251 ? 18.549 7.535 12.245 1.00 48.67 252 PRO A C 1
ATOM 1953 O O . PRO A 1 251 ? 19.537 8.246 12.021 1.00 49.05 252 PRO A O 1
ATOM 1957 N N . LEU A 1 252 ? 17.295 8.012 12.344 1.00 42.62 253 LEU A N 1
ATOM 1958 C CA . LEU A 1 252 ? 17.047 9.448 12.253 1.00 40.62 253 LEU A CA 1
ATOM 1959 C C . LEU A 1 252 ? 17.466 10.002 13.623 1.00 42.70 253 LEU A C 1
ATOM 1960 O O . LEU A 1 252 ? 17.523 9.255 14.604 1.00 42.78 253 LEU A O 1
ATOM 1965 N N . ARG A 1 253 ? 17.845 11.271 13.669 1.00 37.45 254 ARG A N 1
ATOM 1966 C CA . ARG A 1 253 ? 18.403 11.868 14.866 1.00 37.35 254 ARG A CA 1
ATOM 1967 C C . ARG A 1 253 ? 18.018 13.302 15.016 1.00 38.84 254 ARG A C 1
ATOM 1968 O O . ARG A 1 253 ? 17.758 13.968 14.038 1.00 37.52 254 ARG A O 1
ATOM 1976 N N . HIS A 1 254 ? 18.073 13.798 16.237 1.00 36.99 255 HIS A N 1
ATOM 1977 C CA . HIS A 1 254 ? 17.761 15.182 16.550 1.00 38.06 255 HIS A CA 1
ATOM 1978 C C . HIS A 1 254 ? 18.566 16.117 15.665 1.00 44.95 255 HIS A C 1
ATOM 1979 O O . HIS A 1 254 ? 19.753 15.890 15.432 1.00 47.65 255 HIS A O 1
ATOM 1986 N N . GLY A 1 255 ? 17.901 17.128 15.131 1.00 41.06 256 GLY A N 1
ATOM 1987 C CA . GLY A 1 255 ? 18.546 18.127 14.291 1.00 41.35 256 GLY A CA 1
ATOM 1988 C C . GLY A 1 255 ? 18.809 17.708 12.866 1.00 44.13 256 GLY A C 1
ATOM 1989 O O . GLY A 1 255 ? 19.308 18.523 12.086 1.00 45.30 256 GLY A O 1
ATOM 1990 N N . ASP A 1 256 ? 18.467 16.453 12.487 1.00 39.28 257 ASP A N 1
ATOM 1991 C CA . ASP A 1 256 ? 18.661 15.978 11.109 1.00 37.24 257 ASP A CA 1
ATOM 1992 C C . ASP A 1 256 ? 17.905 16.847 10.140 1.00 39.47 257 ASP A C 1
ATOM 1993 O O . ASP A 1 256 ? 16.738 17.158 10.373 1.00 35.99 257 ASP A O 1
ATOM 1998 N N . VAL A 1 257 ? 18.577 17.215 9.048 1.00 39.30 258 VAL A N 1
ATOM 1999 C CA . VAL A 1 257 ? 17.983 17.983 7.958 1.00 39.56 258 VAL A CA 1
ATOM 2000 C C . VAL A 1 257 ? 17.600 16.971 6.890 1.00 41.64 258 VAL A C 1
ATOM 2001 O O . VAL A 1 257 ? 18.476 16.288 6.369 1.00 41.52 258 VAL A O 1
ATOM 2005 N N . VAL A 1 258 ? 16.303 16.856 6.591 1.00 37.93 259 VAL A N 1
ATOM 2006 C CA . VAL A 1 258 ? 15.781 15.866 5.643 1.00 36.68 259 VAL A CA 1
ATOM 2007 C C . VAL A 1 258 ? 14.810 16.468 4.656 1.00 40.43 259 VAL A C 1
ATOM 2008 O O . VAL A 1 258 ? 14.369 17.600 4.805 1.00 40.14 259 VAL A O 1
ATOM 2012 N N . THR A 1 259 ? 14.466 15.670 3.654 1.00 37.66 260 THR A N 1
ATOM 2013 C CA . THR A 1 259 ? 13.479 15.980 2.638 1.00 36.78 260 THR A CA 1
ATOM 2014 C C . THR A 1 259 ? 12.491 14.832 2.689 1.00 40.34 260 THR A C 1
ATOM 2015 O O . THR A 1 259 ? 12.863 13.724 3.074 1.00 38.14 260 THR A O 1
ATOM 2019 N N . PHE A 1 260 ? 11.240 15.095 2.302 1.00 39.15 261 PHE A N 1
ATOM 2020 C CA . PHE A 1 260 ? 10.168 14.109 2.317 1.00 38.16 261 PHE A CA 1
ATOM 2021 C C . PHE A 1 260 ? 9.579 14.013 0.926 1.00 42.15 261 PHE A C 1
ATOM 2022 O O . PHE A 1 260 ? 8.867 14.916 0.521 1.00 43.21 261 PHE A O 1
ATOM 2038 N N . ASN A 1 262 ? 7.092 12.210 -1.801 1.00 37.43 263 ASN A N 1
ATOM 2039 C CA . ASN A 1 262 ? 5.866 11.418 -1.774 1.00 36.73 263 ASN A CA 1
ATOM 2040 C C . ASN A 1 262 ? 6.061 10.103 -2.506 1.00 37.67 263 ASN A C 1
ATOM 2041 O O . ASN A 1 262 ? 6.804 10.040 -3.471 1.00 36.93 263 ASN A O 1
ATOM 2046 N N . LYS A 1 263 ? 5.410 9.053 -2.030 1.00 32.83 264 LYS A N 1
ATOM 2047 C CA . LYS A 1 263 ? 5.537 7.739 -2.646 1.00 31.35 264 LYS A CA 1
ATOM 2048 C C . LYS A 1 263 ? 4.565 7.557 -3.804 1.00 32.06 264 LYS A C 1
ATOM 2049 O O . LYS A 1 263 ? 4.853 6.760 -4.681 1.00 33.37 264 LYS A O 1
ATOM 2055 N N . TYR A 1 264 ? 3.444 8.283 -3.842 1.00 26.63 265 TYR A N 1
ATOM 2056 C CA . TYR A 1 264 ? 2.514 8.208 -4.976 1.00 27.18 265 TYR A CA 1
ATOM 2057 C C . TYR A 1 264 ? 2.967 9.165 -6.098 1.00 33.30 265 TYR A C 1
ATOM 2058 O O . TYR A 1 264 ? 3.154 8.735 -7.214 1.00 33.99 265 TYR A O 1
ATOM 2067 N N . PHE A 1 265 ? 3.168 10.439 -5.791 1.00 31.40 266 PHE A N 1
ATOM 2068 C CA . PHE A 1 265 ? 3.692 11.447 -6.715 1.00 31.44 266 PHE A CA 1
ATOM 2069 C C . PHE A 1 265 ? 5.198 11.360 -6.466 1.00 37.01 266 PHE A C 1
ATOM 2070 O O . PHE A 1 265 ? 5.750 12.057 -5.617 1.00 37.91 266 PHE A O 1
ATOM 2078 N N . THR A 1 266 ? 5.845 10.435 -7.145 1.00 32.86 267 THR A N 1
ATOM 2079 C CA . THR A 1 266 ? 7.234 10.077 -6.843 1.00 32.56 267 THR A CA 1
ATOM 2080 C C . THR A 1 266 ? 8.330 11.136 -6.939 1.00 38.86 267 THR A C 1
ATOM 2081 O O . THR A 1 266 ? 9.384 10.910 -6.345 1.00 40.74 267 THR A O 1
ATOM 2085 N N . ARG A 1 267 ? 8.118 12.241 -7.675 1.00 30.13 268 ARG A N 1
ATOM 2086 C CA . ARG A 1 267 ? 9.099 13.318 -7.867 1.00 32.61 268 ARG A CA 1
ATOM 2087 C C . ARG A 1 267 ? 8.677 14.571 -7.116 1.00 38.03 268 ARG A C 1
ATOM 2088 O O . ARG A 1 267 ? 9.322 15.608 -7.255 1.00 40.64 268 ARG A O 1
ATOM 2096 N N . SER A 1 268 ? 7.601 14.486 -6.309 1.00 33.08 269 SER A N 1
ATOM 2097 C CA . SER A 1 268 ? 7.041 15.615 -5.591 1.00 31.01 269 SER A CA 1
ATOM 2098 C C . SER A 1 268 ? 7.463 15.582 -4.148 1.00 35.69 269 SER A C 1
ATOM 2099 O O . SER A 1 268 ? 7.144 14.640 -3.425 1.00 34.60 269 SER A O 1
ATOM 2102 N N . GLY A 1 269 ? 8.160 16.627 -3.737 1.00 35.51 270 GLY A N 1
ATOM 2103 C CA . GLY A 1 269 ? 8.674 16.779 -2.390 1.00 36.03 270 GLY A CA 1
ATOM 2104 C C . GLY A 1 269 ? 7.873 17.764 -1.576 1.00 40.81 270 GLY A C 1
ATOM 2105 O O . GLY A 1 269 ? 7.234 18.658 -2.125 1.00 41.30 270 GLY A O 1
ATOM 2106 N N . LEU A 1 270 ? 7.963 17.629 -0.265 1.00 37.82 271 LEU A N 1
ATOM 2107 C CA . LEU A 1 270 ? 7.249 18.447 0.699 1.00 39.49 271 LEU A CA 1
ATOM 2108 C C . LEU A 1 270 ? 7.937 19.800 0.840 1.00 45.76 271 LEU A C 1
ATOM 2109 O O . LEU A 1 270 ? 9.128 19.828 1.145 1.00 45.93 271 LEU A O 1
ATOM 2114 N N . CYS A 1 271 ? 7.208 20.920 0.656 1.00 45.38 272 CYS A N 1
ATOM 2115 C CA . CYS A 1 271 ? 7.840 22.249 0.735 1.00 49.29 272 CYS A CA 1
ATOM 2116 C C . CYS A 1 271 ? 6.920 23.411 1.082 1.00 50.33 272 CYS A C 1
ATOM 2117 O O . CYS A 1 271 ? 5.724 23.229 1.282 1.00 49.98 272 CYS A O 1
ATOM 2120 N N . TYR A 1 272 ? 7.521 24.609 1.214 1.00 44.72 273 TYR A N 1
ATOM 2121 C CA . TYR A 1 272 ? 6.791 25.836 1.432 1.00 45.43 273 TYR A CA 1
ATOM 2122 C C . TYR A 1 272 ? 6.262 26.291 0.075 1.00 49.66 273 TYR A C 1
ATOM 2123 O O . TYR A 1 272 ? 7.001 26.276 -0.910 1.00 50.62 273 TYR A O 1
ATOM 2132 N N . ASP A 1 273 ? 5.011 26.714 0.018 1.00 46.68 274 ASP A N 1
ATOM 2133 C CA . ASP A 1 273 ? 4.455 27.315 -1.186 1.00 48.43 274 ASP A CA 1
ATOM 2134 C C . ASP A 1 273 ? 3.260 28.149 -0.798 1.00 55.71 274 ASP A C 1
ATOM 2135 O O . ASP A 1 273 ? 2.398 27.674 -0.070 1.00 54.21 274 ASP A O 1
ATOM 2140 N N . ASP A 1 274 ? 3.210 29.395 -1.270 1.00 57.38 275 ASP A N 1
ATOM 2141 C CA . ASP A 1 274 ? 2.127 30.296 -0.914 1.00 61.28 275 ASP A CA 1
ATOM 2142 C C . ASP A 1 274 ? 0.787 29.849 -1.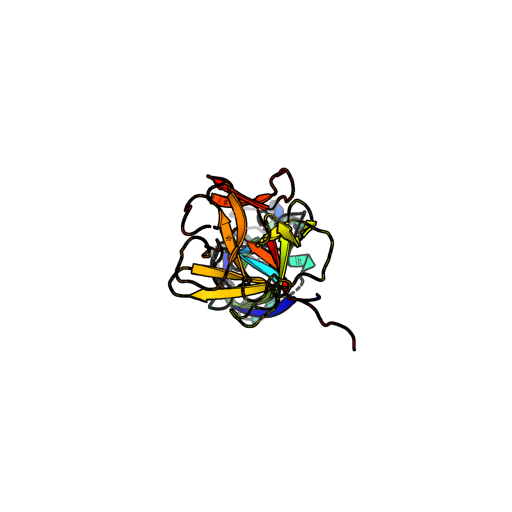516 1.00 65.09 275 ASP A C 1
ATOM 2143 O O . ASP A 1 274 ? 0.485 30.158 -2.669 1.00 67.42 275 ASP A O 1
ATOM 2148 N N . GLY A 1 275 ? 0.041 29.060 -0.744 1.00 58.41 276 GLY A N 1
ATOM 2149 C CA . GLY A 1 275 ? -1.298 28.615 -1.113 1.00 58.11 276 GLY A CA 1
ATOM 2150 C C . GLY A 1 275 ? -2.299 29.684 -0.735 1.00 67.97 276 GLY A C 1
ATOM 2151 O O . GLY A 1 275 ? -1.942 30.656 -0.060 1.00 71.60 276 GLY A O 1
ATOM 2152 N N . PRO A 1 276 ? -3.568 29.544 -1.146 1.00 65.59 277 PRO A N 1
ATOM 2153 C CA . PRO A 1 276 ? -4.570 30.565 -0.782 1.00 69.68 277 PRO A CA 1
ATOM 2154 C C . PRO A 1 276 ? -4.868 30.617 0.714 1.00 74.12 277 PRO A C 1
ATOM 2155 O O . PRO A 1 276 ? -5.190 31.696 1.231 1.00 79.89 277 PRO A O 1
ATOM 2159 N N . ALA A 1 277 ? -4.752 29.461 1.402 1.00 64.01 278 ALA A N 1
ATOM 2160 C CA . ALA A 1 277 ? -5.046 29.337 2.820 1.00 64.66 278 ALA A CA 1
ATOM 2161 C C . ALA A 1 277 ? -3.834 28.894 3.614 1.00 65.73 278 ALA A C 1
ATOM 2162 O O . ALA A 1 277 ? -3.351 29.633 4.467 1.00 67.78 278 ALA A O 1
ATOM 2164 N N . THR A 1 278 ? -3.357 27.680 3.340 1.00 58.12 279 THR A N 1
ATOM 2165 C CA . THR A 1 278 ? -2.226 27.076 4.011 1.00 54.13 279 THR A CA 1
ATOM 2166 C C . THR A 1 278 ? -1.026 27.177 3.094 1.00 55.69 279 THR A C 1
ATOM 2167 O O . THR A 1 278 ? -1.173 27.619 1.961 1.00 54.80 279 THR A O 1
ATOM 2171 N N . ASN A 1 279 ? 0.158 26.762 3.563 1.00 51.82 280 ASN A N 1
ATOM 2172 C CA . ASN A 1 279 ? 1.371 26.869 2.749 1.00 49.92 280 ASN A CA 1
ATOM 2173 C C . ASN A 1 279 ? 2.343 25.692 2.841 1.00 50.00 280 ASN A C 1
ATOM 2174 O O . ASN A 1 279 ? 3.556 25.903 2.834 1.00 47.51 280 ASN A O 1
ATOM 2179 N N . VAL A 1 280 ? 1.818 24.457 2.928 1.00 46.70 281 VAL A N 1
ATOM 2180 C CA . VAL A 1 280 ? 2.655 23.247 2.934 1.00 43.95 281 VAL A CA 1
ATOM 2181 C C . VAL A 1 280 ? 2.150 22.400 1.786 1.00 47.78 281 VAL A C 1
ATOM 2182 O O . VAL A 1 280 ? 1.004 21.941 1.816 1.00 47.88 281 VAL A O 1
ATOM 2186 N N . TYR A 1 281 ? 2.986 22.240 0.756 1.00 44.81 282 TYR A N 1
ATOM 2187 C CA . TYR A 1 281 ? 2.636 21.539 -0.474 1.00 44.35 282 TYR A CA 1
ATOM 2188 C C . TYR A 1 281 ? 3.618 20.466 -0.879 1.00 47.44 282 TYR A C 1
ATOM 2189 O O . TYR A 1 281 ? 4.776 20.497 -0.494 1.00 48.19 282 TYR A O 1
ATOM 2198 N N . CYS A 1 282 ? 3.149 19.571 -1.733 1.00 43.80 283 CYS A N 1
ATOM 2199 C CA . CYS A 1 282 ? 3.930 18.548 -2.424 1.00 42.21 283 CYS A CA 1
ATOM 2200 C C . CYS A 1 282 ? 4.072 19.111 -3.814 1.00 43.55 283 CYS A C 1
ATOM 2201 O O . CYS A 1 282 ? 3.053 19.288 -4.476 1.00 41.69 283 CYS A O 1
ATOM 2204 N N . LEU A 1 283 ? 5.291 19.468 -4.232 1.00 40.87 284 LEU A N 1
ATOM 2205 C CA . LEU A 1 283 ? 5.528 20.061 -5.548 1.00 41.58 284 LEU A CA 1
ATOM 2206 C C . LEU A 1 283 ? 6.542 19.264 -6.342 1.00 43.44 284 LEU A C 1
ATOM 2207 O O . LEU A 1 283 ? 7.553 18.838 -5.802 1.00 41.37 284 LEU A O 1
ATOM 2212 N N . ASP A 1 284 ? 6.290 19.113 -7.643 1.00 42.06 285 ASP A N 1
ATOM 2213 C CA . ASP A 1 284 ? 7.097 18.275 -8.513 1.00 43.09 285 ASP A CA 1
ATOM 2214 C C . ASP A 1 284 ? 8.485 18.847 -8.676 1.00 50.06 285 ASP A C 1
ATOM 2215 O O . ASP A 1 284 ? 8.657 20.064 -8.631 1.00 50.66 285 ASP A O 1
ATOM 2220 N N . LYS A 1 285 ? 9.482 17.940 -8.753 1.00 47.62 286 LYS A N 1
ATOM 2221 C CA . LYS A 1 285 ? 10.903 18.224 -8.965 1.00 50.85 286 LYS A CA 1
ATOM 2222 C C . LYS A 1 285 ? 11.536 19.259 -8.025 1.00 53.96 286 LYS A C 1
ATOM 2223 O O . LYS A 1 285 ? 12.623 19.763 -8.308 1.00 56.71 286 LYS A O 1
ATOM 2229 N N . ARG A 1 286 ? 10.915 19.498 -6.865 1.00 57.90 287 ARG A N 1
ATOM 2230 C CA . ARG A 1 286 ? 11.456 20.406 -5.863 1.00 56.35 287 ARG A CA 1
ATOM 2231 C C . ARG A 1 286 ? 11.231 19.799 -4.441 1.00 55.55 287 ARG A C 1
ATOM 2232 O O . ARG A 1 286 ? 10.215 19.141 -4.196 1.00 54.09 287 ARG A O 1
ATOM 2240 N N . GLU A 1 287 ? 12.239 19.919 -3.562 1.00 48.53 288 GLU A N 1
ATOM 2241 C CA . GLU A 1 287 ? 12.186 19.309 -2.242 1.00 46.48 288 GLU A CA 1
ATOM 2242 C C . GLU A 1 287 ? 12.925 20.160 -1.185 1.00 48.85 288 GLU A C 1
ATOM 2243 O O . GLU A 1 287 ? 14.155 20.271 -1.192 1.00 49.29 288 GLU A O 1
ATOM 2249 N N . ASP A 1 288 ? 12.159 20.732 -0.255 1.00 42.59 289 ASP A N 1
ATOM 2250 C CA . ASP A 1 288 ? 12.684 21.616 0.772 1.00 40.79 289 ASP A CA 1
ATOM 2251 C C . ASP A 1 288 ? 13.274 20.878 1.928 1.00 41.05 289 ASP A C 1
ATOM 2252 O O . ASP A 1 288 ? 12.809 19.795 2.258 1.00 41.59 289 ASP A O 1
ATOM 2257 N N . LYS A 1 289 ? 14.230 21.530 2.611 1.00 34.89 290 LYS A N 1
ATOM 2258 C CA . LYS A 1 289 ? 14.916 20.984 3.787 1.00 33.25 290 LYS A CA 1
ATOM 2259 C C . LYS A 1 289 ? 14.112 21.277 5.067 1.00 35.25 290 LYS A C 1
ATOM 2260 O O . LYS A 1 289 ? 13.768 22.434 5.321 1.00 35.44 290 LYS A O 1
ATOM 2266 N N . TRP A 1 290 ? 13.848 20.229 5.871 1.00 30.14 291 TRP A N 1
ATOM 2267 C CA . TRP A 1 290 ? 13.123 20.290 7.138 1.00 29.69 291 TRP A CA 1
ATOM 2268 C C . TRP A 1 290 ? 14.019 19.772 8.231 1.00 35.98 291 TRP A C 1
ATOM 2269 O O . TRP A 1 290 ? 14.697 18.773 8.005 1.00 35.69 291 TRP A O 1
ATOM 2280 N N . ILE A 1 291 ? 13.959 20.369 9.432 1.00 33.76 292 ILE A N 1
ATOM 2281 C CA . ILE A 1 291 ? 14.720 19.908 10.590 1.00 34.02 292 ILE A CA 1
ATOM 2282 C C . ILE A 1 291 ? 13.805 19.054 11.495 1.00 42.26 292 ILE A C 1
ATOM 2283 O O . ILE A 1 291 ? 12.691 19.480 11.812 1.00 42.79 292 ILE A O 1
ATOM 2288 N N . LEU A 1 292 ? 14.316 17.898 11.961 1.00 40.34 293 LEU A N 1
ATOM 2289 C CA . LEU A 1 292 ? 13.625 17.002 12.892 1.00 41.13 293 LEU A CA 1
ATOM 2290 C C . LEU A 1 292 ? 14.095 17.335 14.310 1.00 48.36 293 LEU A C 1
ATOM 2291 O O . LEU A 1 292 ? 15.250 17.073 14.639 1.00 48.97 293 LEU A O 1
ATOM 2296 N N . GLU A 1 293 ? 13.204 17.870 15.153 1.00 46.10 294 GLU A N 1
ATOM 2297 C CA . GLU A 1 293 ? 13.534 18.257 16.520 1.00 46.51 294 GLU A CA 1
ATOM 2298 C C . GLU A 1 293 ? 12.859 17.352 17.560 1.00 49.93 294 GLU A C 1
ATOM 2299 O O . GLU A 1 293 ? 11.639 17.402 17.683 1.00 49.05 294 GLU A O 1
ATOM 2305 N N . VAL A 1 294 ? 13.644 16.601 18.367 1.00 47.91 295 VAL A N 1
ATOM 2306 C CA . VAL A 1 294 ? 13.103 15.739 19.437 1.00 48.10 295 VAL A CA 1
ATOM 2307 C C . VAL A 1 294 ? 12.556 16.653 20.521 1.00 51.34 295 VAL A C 1
ATOM 2308 O O . VAL A 1 294 ? 13.267 17.551 20.982 1.00 51.47 295 VAL A O 1
ATOM 2312 N N . VAL A 1 295 ? 11.301 16.428 20.930 1.00 46.81 296 VAL A N 1
ATOM 2313 C CA . VAL A 1 295 ? 10.653 17.304 21.915 1.00 46.30 296 VAL A CA 1
ATOM 2314 C C . VAL A 1 295 ? 11.245 17.196 23.315 1.00 50.38 296 VAL A C 1
ATOM 2315 O O . VAL A 1 295 ? 11.573 16.110 23.778 1.00 49.54 296 VAL A O 1
ATOM 2319 N N . GLY A 1 296 ? 11.263 18.323 24.008 1.00 48.36 297 GLY A N 1
ATOM 2320 C CA . GLY A 1 296 ? 11.738 18.422 25.373 1.00 48.78 297 GLY A CA 1
ATOM 2321 C C . GLY A 1 296 ? 10.692 17.882 26.311 1.00 54.05 297 GLY A C 1
ATOM 2322 O O . GLY A 1 296 ? 9.939 16.979 25.960 1.00 54.07 297 GLY A O 1
ATOM 2323 N N . LEU A 1 297 ? 10.634 18.431 27.500 1.00 52.31 298 LEU A N 1
ATOM 2324 C CA . LEU A 1 297 ? 9.686 17.984 28.492 1.00 53.76 298 LEU A CA 1
ATOM 2325 C C . LEU A 1 297 ? 8.751 19.127 28.835 1.00 61.24 298 LEU A C 1
ATOM 2326 O O . LEU A 1 297 ? 9.204 20.261 28.955 1.00 60.97 298 LEU A O 1
ATOM 2331 N N . VAL A 1 298 ? 7.438 18.839 28.900 1.00 61.15 299 VAL A N 1
ATOM 2332 C CA . VAL A 1 298 ? 6.393 19.799 29.298 1.00 62.96 299 VAL A CA 1
ATOM 2333 C C . VAL A 1 298 ? 6.363 19.925 30.872 1.00 68.67 299 VAL A C 1
ATOM 2334 O O . VAL A 1 298 ? 6.603 18.926 31.551 1.00 65.66 299 VAL A O 1
ATOM 2338 N N . PRO A 1 299 ? 6.069 21.122 31.446 1.00 69.90 300 PRO A N 1
ATOM 2339 C CA . PRO A 1 299 ? 6.059 21.250 32.918 1.00 72.23 300 PRO A CA 1
ATOM 2340 C C . PRO A 1 299 ? 4.744 20.870 33.608 1.00 78.80 300 PRO A C 1
ATOM 2341 O O . PRO A 1 299 ? 3.666 21.229 33.140 1.00 78.38 300 PRO A O 1
ATOM 2345 N N . ARG A 1 300 ? 4.860 20.142 34.741 1.00 77.28 301 ARG A N 1
ATOM 2346 C CA . ARG A 1 300 ? 3.803 19.724 35.677 1.00 78.77 301 ARG A CA 1
ATOM 2347 C C . ARG A 1 300 ? 4.365 18.754 36.716 1.00 83.35 301 ARG A C 1
ATOM 2348 O O . ARG A 1 300 ? 5.580 18.613 36.853 1.00 82.87 301 ARG A O 1
#

B-factor: mean 75.6, std 32.09, range [21.72, 185.2]

Solvent-accessible surface area: 15580 Å² total

CATH classification: 2.60.120.980 (+1 more: 2.80.10.50)

Sequence (290 aa):
AEGYEQIEVDVVAVWKEGYVYENRGSTSVDQKITITKGKNVNSETRTVTATHSIGSTISTGDAFEIGSVEVSYSHSHEESQVSTETEVYESKVIEHTITIPPTSKFTRWQLNADVGGADIEYYLIDEVTPIGGTQSIPQVITSRAKIIVGRQIILGKTEIRIKHAERKEYTVVSRKSWPAATLGHSKLFKFVLYEDWGGFRIKTLNTYSGYEYAYSSDQGGIYFDQGTDNPKQRWAINKSLPLRHGDVVTFNKYFTRSGLCYDDGPATNVYCLDKREDKWILEVVGLVPR